Protein AF-A0A6I7LZ70-F1 (afdb_monomer)

Foldseek 3Di:
DDDDDDDDDDDDDDDDDDDDDDDDDDDDDDDDDDDDDDDDDDDDDPPDDLPPPAFPPQWFWAFAPNDIFIKGWAFDPLPDPDDFQWEKEWEFADDDPVPQHDPVVLAPDFESQDQDPPPPPDDGRSSGTHIETAFAQPPPPPHDWFGKYWYWYWAFPDDPDPVQSVVLNVVSRVLPPQRYPVSSVCQCPDDDPRHGRIDTHGPSGITIMHGDDPCVRVD

Radius of gyration: 20.83 Å; Cα contacts (8 Å, |Δi|>4): 358; chains: 1; bounding box: 51×78×44 Å

pLDDT: mean 72.23, std 24.79, range [28.83, 98.38]

Solvent-accessib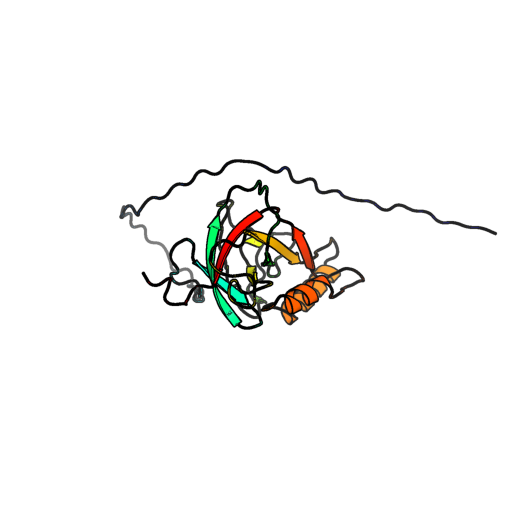le surface area (backbone atoms only — not comparable to full-atom values): 13745 Å² total; per-residue (Å²): 133,90,80,86,81,86,83,84,88,84,82,83,81,84,81,77,85,83,87,86,82,91,77,92,75,91,78,84,89,81,82,87,83,89,80,91,80,91,82,82,87,74,82,76,72,82,78,74,82,64,88,73,77,70,57,50,93,51,44,44,71,30,17,41,80,70,37,83,46,33,32,37,60,41,85,54,75,75,70,70,92,64,81,61,75,44,49,33,35,40,41,35,54,67,50,40,91,86,81,51,46,76,45,68,94,68,52,86,58,84,47,73,29,68,76,47,63,82,82,73,79,59,94,50,54,79,20,30,17,33,41,23,28,66,63,54,54,35,83,99,31,83,53,57,79,68,42,39,30,34,39,28,39,35,36,68,52,70,64,96,44,65,72,54,35,54,51,33,44,57,51,50,56,74,55,52,80,47,33,19,46,71,44,49,53,45,44,48,64,39,65,54,98,87,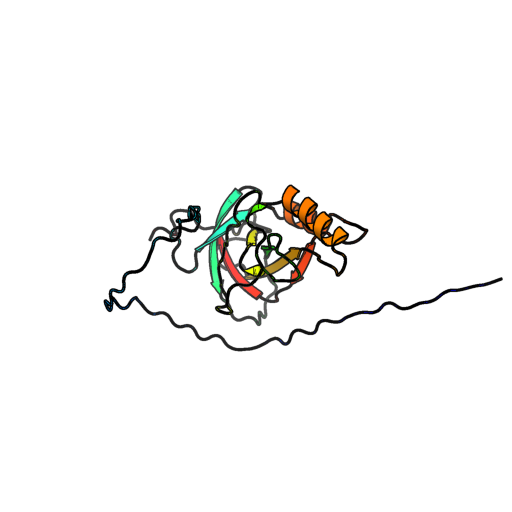39,41,32,24,42,82,40,78,68,73,42,46,31,33,44,31,65,46,62,80,67,68,52,75,115

Structure (mmCIF, N/CA/C/O backbone):
data_AF-A0A6I7LZ70-F1
#
_entry.id   AF-A0A6I7LZ70-F1
#
loop_
_atom_site.group_PDB
_atom_site.id
_atom_site.type_symbol
_atom_site.label_atom_id
_atom_site.label_alt_id
_atom_site.label_comp_id
_atom_site.label_asym_id
_atom_site.label_entity_id
_atom_site.label_seq_id
_atom_site.pdbx_PDB_ins_code
_atom_site.Cartn_x
_atom_site.Cartn_y
_atom_site.Cartn_z
_atom_site.occupancy
_atom_site.B_iso_or_equiv
_atom_site.auth_seq_id
_atom_site.auth_comp_id
_atom_site.auth_asym_id
_atom_site.auth_atom_id
_atom_site.pdbx_PDB_model_num
ATOM 1 N N . MET A 1 1 ? 31.321 -35.844 -18.947 1.00 41.38 1 MET A N 1
ATOM 2 C CA . MET A 1 1 ? 31.795 -34.478 -19.263 1.00 41.38 1 MET A CA 1
ATOM 3 C C . MET A 1 1 ? 30.693 -33.509 -18.833 1.00 41.38 1 MET A C 1
ATOM 5 O O . MET A 1 1 ? 29.762 -33.298 -19.584 1.00 41.38 1 MET A O 1
ATOM 9 N N . ARG A 1 2 ? 30.512 -33.246 -17.530 1.00 41.81 2 ARG A N 1
ATOM 10 C CA . ARG A 1 2 ? 30.987 -32.047 -16.803 1.00 41.81 2 ARG A CA 1
ATOM 11 C C . ARG A 1 2 ? 31.178 -30.827 -17.699 1.00 41.81 2 ARG A C 1
ATOM 13 O O . ARG A 1 2 ? 32.223 -30.770 -18.321 1.00 41.81 2 ARG A O 1
ATOM 20 N N . HIS A 1 3 ? 30.261 -29.861 -17.636 1.00 36.47 3 HIS A N 1
ATOM 21 C CA . HIS A 1 3 ? 30.565 -28.425 -17.641 1.00 36.47 3 HIS A CA 1
ATOM 22 C C . HIS A 1 3 ? 29.517 -27.696 -16.790 1.00 36.47 3 HIS A C 1
ATOM 24 O O . HIS A 1 3 ? 28.402 -27.432 -17.228 1.00 36.47 3 HIS A O 1
ATOM 30 N N . SER A 1 4 ? 29.906 -27.420 -15.544 1.00 40.03 4 SER A N 1
ATOM 31 C CA . SER A 1 4 ? 29.286 -26.425 -14.675 1.00 40.03 4 SER A CA 1
ATOM 32 C C . SER A 1 4 ? 29.508 -25.032 -15.261 1.00 40.03 4 SER A C 1
ATOM 34 O O . SER A 1 4 ? 30.623 -24.716 -15.678 1.00 40.03 4 SER A O 1
ATOM 36 N N . LYS A 1 5 ? 28.483 -24.182 -15.225 1.00 47.53 5 LYS A N 1
ATOM 37 C CA . LYS A 1 5 ? 28.644 -22.728 -15.303 1.00 47.53 5 LYS A CA 1
ATOM 38 C C . LYS A 1 5 ? 27.941 -22.097 -14.109 1.00 47.53 5 LYS A C 1
ATOM 40 O O . LYS A 1 5 ? 26.730 -21.936 -14.086 1.00 47.53 5 LYS A O 1
ATOM 45 N N . THR A 1 6 ? 28.760 -21.812 -13.109 1.00 41.34 6 THR A N 1
ATOM 46 C CA . THR A 1 6 ? 28.536 -20.843 -12.039 1.00 41.34 6 THR A CA 1
ATOM 47 C C . THR A 1 6 ? 28.614 -19.443 -12.640 1.00 41.34 6 THR A C 1
ATOM 49 O O . THR A 1 6 ? 29.583 -19.194 -13.352 1.00 41.34 6 THR A O 1
ATOM 52 N N . LEU A 1 7 ? 27.676 -18.540 -12.332 1.00 36.91 7 LEU A N 1
ATOM 53 C CA . LEU A 1 7 ? 27.954 -17.099 -12.223 1.00 36.91 7 LEU A CA 1
ATOM 54 C C . LEU A 1 7 ? 26.796 -16.363 -11.516 1.00 36.91 7 LEU A C 1
ATOM 56 O O . LEU A 1 7 ? 25.696 -16.277 -12.042 1.00 36.91 7 LEU A O 1
ATOM 60 N N . ILE A 1 8 ? 27.012 -16.070 -10.229 1.00 35.69 8 ILE A N 1
ATOM 61 C CA . ILE A 1 8 ? 27.077 -14.739 -9.585 1.00 35.69 8 ILE A CA 1
ATOM 62 C C . ILE A 1 8 ? 25.712 -14.051 -9.430 1.00 35.69 8 ILE A C 1
ATOM 64 O O . ILE A 1 8 ? 25.240 -13.340 -10.309 1.00 35.69 8 ILE A O 1
ATOM 68 N N . ALA A 1 9 ? 25.135 -14.224 -8.237 1.00 35.16 9 ALA A N 1
ATOM 69 C CA . ALA A 1 9 ? 24.125 -13.332 -7.687 1.00 35.16 9 ALA A CA 1
ATOM 70 C C . ALA A 1 9 ? 24.807 -12.035 -7.225 1.00 35.16 9 ALA A C 1
ATOM 72 O O . ALA A 1 9 ? 25.728 -12.074 -6.407 1.00 35.16 9 ALA A O 1
ATOM 73 N N . VAL A 1 10 ? 24.362 -10.895 -7.750 1.00 34.53 10 VAL A N 1
ATOM 74 C CA . VAL A 1 10 ? 24.704 -9.569 -7.227 1.00 34.53 10 VAL A CA 1
ATOM 75 C C . VAL A 1 10 ? 23.571 -9.167 -6.289 1.00 34.53 10 VAL A C 1
ATOM 77 O O . VAL A 1 10 ? 22.508 -8.750 -6.734 1.00 34.53 10 VAL A O 1
ATOM 80 N N . ALA A 1 11 ? 23.785 -9.352 -4.989 1.00 33.47 11 ALA A N 1
ATOM 81 C CA . ALA A 1 11 ? 22.922 -8.794 -3.958 1.00 33.47 11 ALA A CA 1
ATOM 82 C C . ALA A 1 11 ? 23.295 -7.316 -3.772 1.00 33.47 11 ALA A C 1
ATOM 84 O O . ALA A 1 11 ? 24.349 -7.006 -3.217 1.00 33.47 11 ALA A O 1
ATOM 85 N N . ALA A 1 12 ? 22.455 -6.408 -4.265 1.00 36.19 12 ALA A N 1
ATOM 86 C CA . ALA A 1 12 ? 22.526 -4.996 -3.917 1.00 36.19 12 ALA A CA 1
ATOM 87 C C . ALA A 1 12 ? 21.717 -4.787 -2.630 1.00 36.19 12 ALA A C 1
ATOM 89 O O . ALA A 1 12 ? 20.493 -4.714 -2.655 1.00 36.19 12 ALA A O 1
ATOM 90 N N . ALA A 1 13 ? 22.409 -4.756 -1.493 1.00 33.44 13 ALA A N 1
ATOM 91 C CA . ALA A 1 13 ? 21.830 -4.336 -0.226 1.00 33.44 13 ALA A CA 1
ATOM 92 C C . ALA A 1 13 ? 21.736 -2.803 -0.217 1.00 33.44 13 ALA A C 1
ATOM 94 O O . ALA A 1 13 ? 22.752 -2.119 -0.090 1.00 33.44 13 ALA A O 1
ATOM 95 N N . LEU A 1 14 ? 20.525 -2.267 -0.373 1.00 34.34 14 LEU A N 1
ATOM 96 C CA . LEU A 1 14 ? 20.227 -0.877 -0.040 1.00 34.34 14 LEU A CA 1
ATOM 97 C C . LEU A 1 14 ? 20.094 -0.780 1.481 1.00 34.34 14 LEU A C 1
ATOM 99 O O . LEU A 1 14 ? 19.144 -1.276 2.080 1.00 34.34 14 LEU A O 1
ATOM 103 N N . VAL A 1 15 ? 21.111 -0.190 2.101 1.00 29.86 15 VAL A N 1
ATOM 104 C CA . VAL A 1 15 ? 21.129 0.175 3.517 1.00 29.86 15 VAL A CA 1
ATOM 105 C C . VAL A 1 15 ? 20.547 1.581 3.621 1.00 29.86 15 VAL A C 1
ATOM 107 O O . VAL A 1 15 ? 21.201 2.539 3.213 1.00 29.86 15 VAL A O 1
ATOM 110 N N . PHE A 1 16 ? 19.341 1.713 4.170 1.00 36.16 16 PHE A N 1
ATOM 111 C CA . PHE A 1 16 ? 18.819 3.007 4.609 1.00 36.16 16 PHE A CA 1
ATOM 112 C C . PHE A 1 16 ? 19.202 3.229 6.078 1.00 36.16 16 PHE A C 1
ATOM 114 O O . PHE A 1 16 ? 18.964 2.345 6.906 1.00 36.16 16 PHE A O 1
ATOM 121 N N . PRO A 1 17 ? 19.817 4.368 6.440 1.00 36.75 17 PRO A N 1
ATOM 122 C CA . PRO A 1 17 ? 20.013 4.708 7.836 1.00 36.75 17 PRO A CA 1
ATOM 123 C C . PRO A 1 17 ? 18.689 5.191 8.437 1.00 36.75 17 PRO A C 1
ATOM 125 O O . PRO A 1 17 ? 18.109 6.179 7.995 1.00 36.75 17 PRO A O 1
ATOM 128 N N . ALA A 1 18 ? 18.246 4.491 9.476 1.00 33.84 18 ALA A N 1
ATOM 129 C CA . ALA A 1 18 ? 17.237 4.974 10.401 1.00 33.84 18 ALA A CA 1
ATOM 130 C C . ALA A 1 18 ? 17.785 6.125 11.271 1.00 33.84 18 ALA A C 1
ATOM 132 O O . ALA A 1 18 ? 18.975 6.154 11.594 1.00 33.84 18 ALA A O 1
ATOM 133 N N . ALA A 1 19 ? 16.848 6.966 11.724 1.00 33.47 19 ALA A N 1
ATOM 134 C CA . ALA A 1 19 ? 16.924 8.012 12.753 1.00 33.47 19 ALA A CA 1
ATOM 135 C C . ALA A 1 19 ? 17.159 9.461 12.279 1.00 33.47 19 ALA A C 1
ATOM 137 O O . ALA A 1 19 ? 18.287 9.848 11.991 1.00 33.47 19 ALA A O 1
ATOM 138 N N . ALA A 1 20 ? 16.121 10.305 12.404 1.00 33.56 20 ALA A N 1
ATOM 139 C CA . ALA A 1 20 ? 16.146 11.420 13.363 1.00 33.56 20 ALA A CA 1
ATOM 140 C C . ALA A 1 20 ? 14.786 12.143 13.543 1.00 33.56 20 ALA A C 1
ATOM 142 O O . ALA A 1 20 ? 14.300 12.810 12.645 1.00 33.56 20 ALA A O 1
ATOM 143 N N . ILE A 1 21 ? 14.305 12.093 14.792 1.00 31.81 21 ILE A N 1
ATOM 144 C CA . ILE A 1 21 ? 13.799 13.216 15.612 1.00 31.81 21 ILE A CA 1
ATOM 145 C C . ILE A 1 21 ? 12.458 13.876 15.217 1.00 31.81 21 ILE A C 1
ATOM 147 O O . ILE A 1 21 ? 12.386 14.839 14.462 1.00 31.81 21 ILE A O 1
ATOM 151 N N . LEU A 1 22 ? 11.424 13.435 15.943 1.00 31.36 22 LEU A N 1
ATOM 152 C CA . LEU A 1 22 ? 10.159 14.122 16.217 1.00 31.36 22 LEU A CA 1
ATOM 153 C C . LEU A 1 22 ? 10.377 15.546 16.760 1.00 31.36 22 LEU A C 1
ATOM 155 O O . LEU A 1 22 ? 11.025 15.726 17.793 1.00 31.36 22 LEU A O 1
ATOM 159 N N . THR A 1 23 ? 9.739 16.543 16.144 1.00 29.69 23 THR A N 1
ATOM 160 C CA . THR A 1 23 ? 9.340 17.780 16.833 1.00 29.69 23 THR A CA 1
ATOM 161 C C . THR A 1 23 ? 7.906 18.125 16.441 1.00 29.69 23 THR A C 1
ATOM 163 O O . THR A 1 23 ? 7.644 18.631 15.358 1.00 29.69 23 THR A O 1
ATOM 166 N N . SER A 1 24 ? 6.979 17.841 17.356 1.00 31.89 24 SER A N 1
ATOM 167 C CA . SER A 1 24 ? 5.589 18.292 17.308 1.00 31.89 24 SER A CA 1
ATOM 168 C C . SER A 1 24 ? 5.532 19.820 17.405 1.00 31.89 24 SER A C 1
ATOM 170 O O . SER A 1 24 ? 6.005 20.383 18.396 1.00 31.89 24 SER A O 1
ATOM 172 N N . CYS A 1 25 ? 4.858 20.470 16.457 1.00 30.06 25 CYS A N 1
ATOM 173 C CA . CYS A 1 25 ? 4.416 21.857 16.576 1.00 30.06 25 CYS A CA 1
ATOM 174 C C . CYS A 1 25 ? 2.963 21.993 16.098 1.00 30.06 25 CYS A C 1
ATOM 176 O O . CYS A 1 25 ? 2.699 22.224 14.925 1.00 30.06 25 CYS A O 1
ATOM 178 N N . SER A 1 26 ? 2.019 21.918 17.040 1.00 34.47 26 SER A N 1
ATOM 179 C CA . SER A 1 26 ? 0.734 22.617 16.920 1.00 34.47 26 SER A CA 1
ATOM 180 C C . SER A 1 26 ? 0.967 24.130 16.863 1.00 34.47 26 SER A C 1
ATOM 182 O O . SER A 1 26 ? 1.663 24.652 17.741 1.00 34.47 26 SER A O 1
ATOM 184 N N . LYS A 1 27 ? 0.331 24.838 15.916 1.00 30.34 27 LYS A N 1
ATOM 185 C CA . LYS A 1 27 ? -0.324 26.134 16.187 1.00 30.34 27 LYS A CA 1
ATOM 186 C C . LYS A 1 27 ? -1.163 26.682 15.025 1.00 30.34 27 LYS A C 1
ATOM 188 O O . LYS A 1 27 ? -0.750 26.676 13.873 1.00 30.34 27 LYS A O 1
ATOM 193 N N . ASP A 1 28 ? -2.304 27.209 15.453 1.00 32.62 28 ASP A N 1
ATOM 194 C CA . ASP A 1 28 ? -3.359 28.003 14.815 1.00 32.62 28 ASP A CA 1
ATOM 195 C C . ASP A 1 28 ? -2.943 29.097 13.800 1.00 32.62 28 ASP A C 1
ATOM 197 O O . ASP A 1 28 ? -1.790 29.539 13.779 1.00 32.62 28 ASP A O 1
ATOM 201 N N . PRO A 1 29 ? -3.898 29.599 12.981 1.00 38.75 29 PRO A N 1
ATOM 202 C CA . PRO A 1 29 ? -3.612 30.406 11.800 1.00 38.75 29 PRO A CA 1
ATOM 203 C C . PRO A 1 29 ? -3.373 31.887 12.122 1.00 38.75 29 PRO A C 1
ATOM 205 O O . PRO A 1 29 ? -4.105 32.517 12.887 1.00 38.75 29 PRO A O 1
ATOM 208 N N . VAL A 1 30 ? -2.387 32.485 11.448 1.00 33.19 30 VAL A N 1
ATOM 209 C CA . VAL A 1 30 ? -2.185 33.940 11.404 1.00 33.19 30 VAL A CA 1
ATOM 210 C C . VAL A 1 30 ? -2.807 34.487 10.118 1.00 33.19 30 VAL A C 1
ATOM 212 O O . VAL A 1 30 ? -2.455 34.076 9.014 1.00 33.19 30 VAL A O 1
ATOM 215 N N . GLY A 1 31 ? -3.756 35.411 10.284 1.00 30.56 31 GLY A N 1
ATOM 216 C CA . GLY A 1 31 ? -4.407 36.168 9.214 1.00 30.56 31 GLY A CA 1
ATOM 217 C C . GLY A 1 31 ? -3.487 37.167 8.486 1.00 30.56 31 GLY A C 1
ATOM 218 O O . GLY A 1 31 ? -2.301 37.281 8.789 1.00 30.56 31 GLY A O 1
ATOM 219 N N . PRO A 1 32 ? -4.027 37.892 7.492 1.00 41.22 32 PRO A N 1
ATOM 220 C CA . PRO A 1 32 ? -3.371 38.058 6.201 1.00 41.22 32 PRO A CA 1
ATOM 221 C C . PRO A 1 32 ? -2.544 39.339 6.093 1.00 41.22 32 PRO A C 1
ATOM 223 O O . PRO A 1 32 ? -2.909 40.382 6.635 1.00 41.22 32 PRO A O 1
ATOM 226 N N . SER A 1 33 ? -1.491 39.285 5.276 1.00 31.12 33 SER A N 1
ATOM 227 C CA . SER A 1 33 ? -0.828 40.479 4.755 1.00 31.12 33 SER A CA 1
ATOM 228 C C . SER A 1 33 ? -1.093 40.587 3.257 1.00 31.12 33 SER A C 1
ATOM 230 O O . SER A 1 33 ? -0.756 39.699 2.475 1.00 31.12 33 SER A O 1
ATOM 232 N N . GLN A 1 34 ? -1.773 41.667 2.882 1.00 38.09 34 GLN A N 1
ATOM 233 C CA . GLN A 1 34 ? -2.101 42.026 1.510 1.00 38.09 34 GLN A CA 1
ATOM 234 C C . GLN A 1 34 ? -0.849 42.486 0.770 1.00 38.09 34 GLN A C 1
ATOM 236 O O . GLN A 1 34 ? -0.209 43.425 1.221 1.00 38.09 34 GLN A O 1
ATOM 241 N N . HIS A 1 35 ? -0.586 41.936 -0.414 1.00 32.66 35 HIS A N 1
ATOM 242 C CA . HIS A 1 35 ? 0.056 42.686 -1.492 1.00 32.66 35 HIS A CA 1
ATOM 243 C C . HIS A 1 35 ? -0.475 42.209 -2.844 1.00 32.66 35 HIS A C 1
ATOM 245 O O . HIS A 1 35 ? -0.235 41.089 -3.286 1.00 32.66 35 HIS A O 1
ATOM 251 N N . SER A 1 36 ? -1.221 43.101 -3.490 1.00 34.00 36 SER A N 1
ATOM 252 C CA . SER A 1 36 ? -1.667 42.988 -4.871 1.00 34.00 36 SER A CA 1
ATOM 253 C C . SER A 1 36 ? -0.479 43.075 -5.829 1.00 34.00 36 SER A C 1
ATOM 255 O O . SER A 1 36 ? 0.286 44.037 -5.776 1.00 34.00 36 SER A O 1
ATOM 257 N N . SER A 1 37 ? -0.392 42.144 -6.777 1.00 39.97 37 SER A N 1
ATOM 258 C CA . SER A 1 37 ? 0.228 42.397 -8.078 1.00 39.97 37 SER A CA 1
ATOM 259 C C . SER A 1 37 ? -0.472 41.566 -9.152 1.00 39.97 37 SER A C 1
ATOM 261 O O . SER A 1 37 ? -0.630 40.355 -9.027 1.00 39.97 37 SER A O 1
ATOM 263 N N . LEU A 1 38 ? -0.951 42.266 -10.178 1.00 36.91 38 LEU A N 1
ATOM 264 C CA . LEU A 1 38 ? -1.672 41.762 -11.343 1.00 36.91 38 LEU A CA 1
ATOM 265 C C . LEU A 1 38 ? -0.680 41.270 -12.407 1.00 36.91 38 LEU A C 1
ATOM 267 O O . LEU A 1 38 ? 0.135 42.075 -12.847 1.00 36.91 38 LEU A O 1
ATOM 271 N N . ALA A 1 39 ? -0.821 40.029 -12.899 1.00 33.28 39 ALA A N 1
ATOM 272 C CA . ALA A 1 39 ? -0.555 39.677 -14.305 1.00 33.28 39 ALA A CA 1
ATOM 273 C C . ALA A 1 39 ? -1.038 38.254 -14.692 1.00 33.28 39 ALA A C 1
ATOM 275 O O . ALA A 1 39 ? -0.414 37.260 -14.343 1.00 33.28 39 ALA A O 1
ATOM 276 N N . SER A 1 40 ? -2.086 38.236 -15.527 1.00 36.94 40 SER A N 1
ATOM 277 C CA . SER A 1 40 ? -2.453 37.262 -16.580 1.00 36.94 40 SER A CA 1
ATOM 278 C C . SER A 1 40 ? -2.982 35.849 -16.232 1.00 36.94 40 SER A C 1
ATOM 280 O O . SER A 1 40 ? -2.427 35.154 -15.387 1.00 36.94 40 SER A O 1
ATOM 282 N N . PRO A 1 41 ? -4.050 35.380 -16.926 1.00 34.66 41 PRO A N 1
ATOM 283 C CA . PRO A 1 41 ? -4.777 34.170 -16.561 1.00 34.66 41 PRO A CA 1
ATOM 284 C C . PRO A 1 41 ? -4.128 32.929 -17.183 1.00 34.66 41 PRO A C 1
ATOM 286 O O . PRO A 1 41 ? -4.279 32.658 -18.376 1.00 34.66 41 PRO A O 1
ATOM 289 N N . LEU A 1 42 ? -3.434 32.139 -16.368 1.00 35.41 42 LEU A N 1
ATOM 290 C CA . LEU A 1 42 ? -3.206 30.738 -16.698 1.00 35.41 42 LEU A CA 1
ATOM 291 C C . LEU A 1 42 ? -4.532 29.996 -16.533 1.00 35.41 42 LEU A C 1
ATOM 293 O O . LEU A 1 42 ? -5.205 30.074 -15.508 1.00 35.41 42 LEU A O 1
ATOM 297 N N . LYS A 1 43 ? -4.924 29.348 -17.625 1.00 34.09 43 LYS A N 1
ATOM 298 C CA . LYS A 1 43 ? -6.099 28.499 -17.784 1.00 34.09 43 LYS A CA 1
ATOM 299 C C . LYS A 1 43 ? -6.172 27.536 -16.593 1.00 34.09 43 LYS A C 1
ATOM 301 O O . LYS A 1 43 ? -5.318 26.665 -16.472 1.00 34.09 43 LYS A O 1
ATOM 306 N N . ALA A 1 44 ? -7.157 27.730 -15.718 1.00 34.47 44 ALA A N 1
ATOM 307 C CA . ALA A 1 44 ? -7.389 26.853 -14.581 1.00 34.47 44 ALA A CA 1
ATOM 308 C C . ALA A 1 44 ? -7.632 25.428 -15.095 1.00 34.47 44 ALA A C 1
ATOM 310 O O . ALA A 1 44 ? -8.621 25.166 -15.786 1.00 34.47 44 ALA A O 1
ATOM 311 N N . THR A 1 45 ? -6.709 24.521 -14.796 1.00 33.91 45 THR A N 1
ATOM 312 C CA . THR A 1 45 ? -6.994 23.091 -14.786 1.00 33.91 45 THR A CA 1
ATOM 313 C C . THR A 1 45 ? -8.112 22.851 -13.768 1.00 33.91 45 THR A C 1
ATOM 315 O O . THR A 1 45 ? -8.106 23.477 -12.704 1.00 33.91 45 THR A O 1
ATOM 318 N N . PRO A 1 46 ? -9.111 22.006 -14.074 1.00 32.62 46 PRO A N 1
ATOM 319 C CA . PRO A 1 46 ? -10.110 21.644 -13.086 1.00 32.62 46 PRO A CA 1
ATOM 320 C C . PRO A 1 46 ? -9.391 20.915 -11.950 1.00 32.62 46 PRO A C 1
ATOM 322 O O . PRO A 1 46 ? -8.893 19.809 -12.139 1.00 32.62 46 PRO A O 1
ATOM 325 N N . SER A 1 47 ? -9.309 21.567 -10.791 1.00 32.47 47 SER A N 1
ATOM 326 C CA . SER A 1 47 ? -8.951 20.917 -9.537 1.00 32.47 47 SER A CA 1
ATOM 327 C C . SER A 1 47 ? -10.029 19.870 -9.274 1.00 32.47 47 SER A C 1
ATOM 329 O O . SER A 1 47 ? -11.187 20.217 -9.022 1.00 32.47 47 SER A O 1
ATOM 331 N N . MET A 1 48 ? -9.687 18.597 -9.464 1.00 32.88 48 MET A N 1
ATOM 332 C CA . MET A 1 48 ? -10.569 17.499 -9.091 1.00 32.88 48 MET A CA 1
ATOM 333 C C . MET A 1 48 ? -10.736 17.554 -7.568 1.00 32.88 48 MET A C 1
ATOM 335 O O . MET A 1 48 ? -9.747 17.766 -6.865 1.00 32.88 48 MET A O 1
ATOM 339 N N . PRO A 1 49 ? -11.963 17.425 -7.041 1.00 28.83 49 PRO A N 1
ATOM 340 C CA . PRO A 1 49 ? -12.183 17.460 -5.606 1.00 28.83 49 PRO A CA 1
ATOM 341 C C . PRO A 1 49 ? -11.418 16.301 -4.968 1.00 28.83 49 PRO A C 1
ATOM 343 O O . PRO A 1 49 ? -11.757 15.138 -5.179 1.00 28.83 49 PRO A O 1
ATOM 346 N N . SER A 1 50 ? -10.377 16.632 -4.202 1.00 37.31 50 SER A N 1
ATOM 347 C CA . SER A 1 50 ? -9.822 15.716 -3.215 1.00 37.31 50 SER A CA 1
ATOM 348 C C . SER A 1 50 ? -10.964 15.333 -2.282 1.00 37.31 50 SER A C 1
ATOM 350 O O . SER A 1 50 ? -11.588 16.192 -1.655 1.00 37.31 50 SER A O 1
ATOM 352 N N . THR A 1 51 ? -11.284 14.046 -2.217 1.00 34.09 51 THR A N 1
ATOM 353 C CA . THR A 1 51 ? -12.266 13.520 -1.266 1.00 34.09 51 THR A CA 1
ATOM 354 C C . THR A 1 51 ? -11.763 13.565 0.181 1.00 34.09 51 THR A C 1
ATOM 356 O O . THR A 1 51 ? -12.506 13.179 1.076 1.00 34.09 51 THR A O 1
ATOM 359 N N . ALA A 1 52 ? -10.571 14.112 0.451 1.00 37.81 52 ALA A N 1
ATOM 360 C CA . ALA A 1 52 ? -10.062 14.386 1.796 1.00 37.81 52 ALA A CA 1
ATOM 361 C C . ALA A 1 52 ? -10.540 15.748 2.346 1.00 37.81 52 ALA A C 1
ATOM 363 O O . ALA A 1 52 ? -9.791 16.497 2.976 1.00 37.81 52 ALA A O 1
ATOM 364 N N . GLN A 1 53 ? -11.797 16.118 2.093 1.00 31.45 53 GLN A N 1
ATOM 365 C CA . GLN A 1 53 ? -12.360 17.355 2.624 1.00 31.45 53 GLN A CA 1
ATOM 366 C C . GLN A 1 53 ? -12.761 17.159 4.098 1.00 31.45 53 GLN A C 1
ATOM 368 O O . GLN A 1 53 ? -13.903 16.838 4.403 1.00 31.45 53 GLN A O 1
ATOM 373 N N . GLY A 1 54 ? -11.804 17.394 5.005 1.00 32.28 54 GLY A N 1
ATOM 374 C CA . GLY A 1 54 ? -12.065 17.841 6.379 1.00 32.28 54 GLY A CA 1
ATOM 375 C C . GLY A 1 54 ? -12.272 16.771 7.452 1.00 32.28 54 GLY A C 1
ATOM 376 O O . GLY A 1 54 ? -13.218 16.892 8.225 1.00 32.28 54 GLY A O 1
ATOM 377 N N . MET A 1 55 ? -11.386 15.780 7.556 1.00 40.97 55 MET A N 1
ATOM 378 C CA . MET A 1 55 ? -11.279 15.003 8.798 1.00 40.97 55 MET A CA 1
ATOM 379 C C . MET A 1 55 ? -10.356 15.756 9.782 1.00 40.97 55 MET A C 1
ATOM 381 O O . MET A 1 55 ? -9.354 16.326 9.338 1.00 40.97 55 MET A O 1
ATOM 385 N N . PRO A 1 56 ? -10.670 15.833 11.091 1.00 47.56 56 PRO A N 1
ATOM 386 C 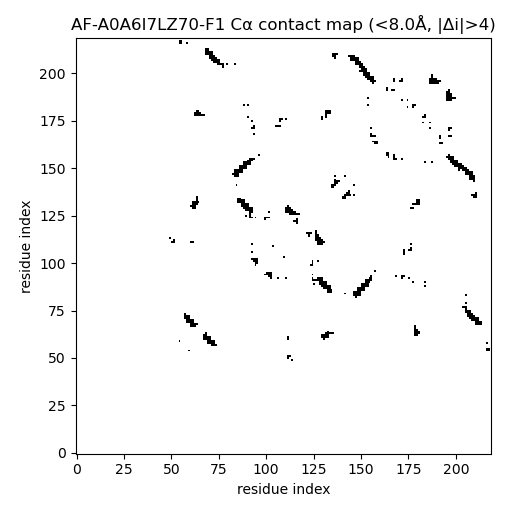CA . PRO A 1 56 ? -9.770 16.398 12.092 1.00 47.56 56 PRO A CA 1
ATOM 387 C C . PRO A 1 56 ? -8.419 15.666 12.070 1.00 47.56 56 PRO A C 1
ATOM 389 O O . PRO A 1 56 ? -8.395 14.482 11.723 1.00 47.56 56 PRO A O 1
ATOM 392 N N . PRO A 1 57 ? -7.305 16.320 12.459 1.00 56.56 57 PRO A N 1
ATOM 393 C CA . PRO A 1 57 ? -6.010 15.656 12.573 1.00 56.56 57 PRO A CA 1
ATOM 394 C C . PRO A 1 57 ? -6.133 14.339 13.344 1.00 56.56 57 PRO A C 1
ATOM 396 O O . PRO A 1 57 ? -6.703 14.314 14.436 1.00 56.56 57 PRO A O 1
ATOM 399 N N . GLY A 1 58 ? -5.611 13.260 12.762 1.00 67.94 58 GLY A N 1
ATOM 400 C CA . GLY A 1 58 ? -5.652 11.930 13.360 1.00 67.94 58 GLY A CA 1
ATOM 401 C C . GLY A 1 58 ? -6.881 11.090 13.015 1.00 67.94 58 GLY A C 1
ATOM 402 O O . GLY A 1 58 ? -7.045 10.061 13.660 1.00 67.94 58 GLY A O 1
ATOM 403 N N . TYR A 1 59 ? -7.717 11.477 12.038 1.00 81.00 59 TYR A N 1
ATOM 404 C CA . TYR A 1 59 ? -8.717 10.587 11.433 1.00 81.00 59 TYR A CA 1
ATOM 405 C C . TYR A 1 59 ? -8.550 10.464 9.922 1.00 81.00 59 TYR A C 1
ATOM 407 O O . TYR A 1 59 ? -8.512 11.466 9.210 1.00 81.00 59 TYR A O 1
ATOM 415 N N . GLU A 1 60 ? -8.544 9.233 9.422 1.00 84.94 60 GLU A N 1
ATOM 416 C CA . GLU A 1 60 ? -8.215 8.927 8.030 1.00 84.94 60 GLU A CA 1
ATOM 417 C C . GLU A 1 60 ? -9.173 7.878 7.451 1.00 84.94 60 GLU A C 1
ATOM 419 O O . GLU A 1 60 ? -9.695 7.030 8.182 1.00 84.94 60 GLU A O 1
ATOM 424 N N . PRO A 1 61 ? -9.472 7.922 6.144 1.00 89.38 61 PRO A N 1
ATOM 425 C CA . PRO A 1 61 ? -10.171 6.830 5.486 1.00 89.38 61 PRO A CA 1
ATOM 426 C C . PRO A 1 61 ? -9.262 5.596 5.386 1.00 89.38 61 PRO A C 1
ATOM 428 O O . PRO A 1 61 ? -8.062 5.721 5.172 1.00 89.38 61 PRO A O 1
ATOM 431 N N . ALA A 1 62 ? -9.848 4.405 5.483 1.00 91.62 62 ALA A N 1
ATOM 432 C CA . ALA A 1 62 ? -9.172 3.145 5.187 1.00 91.62 62 ALA A CA 1
ATOM 433 C C . ALA A 1 62 ? -10.127 2.139 4.549 1.00 91.62 62 ALA A C 1
ATOM 435 O O . ALA A 1 62 ? -11.346 2.328 4.549 1.00 91.62 62 ALA A O 1
ATOM 436 N N . TYR A 1 63 ? -9.588 1.068 3.979 1.00 93.69 63 TYR A N 1
ATOM 437 C CA . TYR A 1 63 ? -10.360 -0.077 3.524 1.00 93.69 63 TYR A CA 1
ATOM 438 C C . TYR A 1 63 ? -10.256 -1.241 4.501 1.00 93.69 63 TYR A C 1
ATOM 440 O O . TYR A 1 63 ? -9.169 -1.642 4.906 1.00 93.69 63 TYR A O 1
ATOM 448 N N . PHE A 1 64 ? -11.400 -1.842 4.807 1.00 90.50 64 PHE A N 1
ATOM 449 C CA . PHE A 1 64 ? -11.478 -3.128 5.481 1.00 90.50 64 PHE A CA 1
ATOM 450 C C . PHE A 1 64 ? -12.500 -4.009 4.768 1.00 90.50 64 PHE A C 1
ATOM 452 O O . PHE A 1 64 ? -13.658 -3.622 4.589 1.00 90.50 64 PHE A O 1
ATOM 459 N N . ASN A 1 65 ? -12.060 -5.194 4.341 1.00 90.44 65 ASN A N 1
ATOM 460 C CA . ASN A 1 65 ? -12.900 -6.214 3.711 1.00 90.44 65 ASN A CA 1
ATOM 461 C C . ASN A 1 65 ? -13.854 -5.663 2.620 1.00 90.44 65 ASN A C 1
ATOM 463 O O . ASN A 1 65 ? -15.063 -5.898 2.627 1.00 90.44 65 ASN A O 1
ATOM 467 N N . GLY A 1 66 ? -13.318 -4.854 1.703 1.00 92.25 66 GLY A N 1
ATOM 468 C CA . GLY A 1 66 ? -14.055 -4.257 0.586 1.00 92.25 66 GLY A CA 1
ATOM 469 C C . GLY A 1 66 ? -14.814 -2.964 0.909 1.00 92.25 66 GLY A C 1
ATOM 470 O O . GLY A 1 66 ? -15.336 -2.327 -0.009 1.00 92.25 66 GLY A O 1
ATOM 471 N N . THR A 1 67 ? -14.863 -2.550 2.176 1.00 90.31 67 THR A N 1
ATOM 472 C CA . THR A 1 67 ? -15.639 -1.396 2.654 1.00 90.31 67 THR A CA 1
ATOM 473 C C . THR A 1 67 ? -14.721 -0.249 3.057 1.00 90.31 67 THR A C 1
ATOM 475 O O . THR A 1 67 ? -13.656 -0.476 3.620 1.00 90.31 67 THR A O 1
ATOM 478 N N . THR A 1 68 ? -15.132 0.992 2.788 1.00 90.31 68 THR A N 1
ATOM 479 C CA . THR A 1 68 ? -14.448 2.177 3.324 1.00 90.31 68 THR A CA 1
ATOM 480 C C . THR A 1 68 ? -14.880 2.419 4.765 1.00 90.31 68 THR A C 1
ATOM 482 O O . THR A 1 68 ? -16.074 2.519 5.049 1.00 90.31 68 THR A O 1
ATOM 485 N N . VAL A 1 69 ? -13.905 2.539 5.655 1.00 86.56 69 VAL A N 1
ATOM 486 C CA . VAL A 1 69 ? -14.059 2.851 7.075 1.00 86.56 69 VAL A CA 1
ATOM 487 C C . VAL A 1 69 ? -13.300 4.133 7.413 1.00 86.56 69 VAL A C 1
ATOM 489 O O . VAL A 1 69 ? -12.508 4.624 6.608 1.00 86.56 69 VAL A O 1
ATOM 492 N N . THR A 1 70 ? -13.547 4.684 8.597 1.00 86.25 70 THR A N 1
ATOM 493 C CA . THR A 1 70 ? -12.733 5.759 9.170 1.00 86.25 70 THR A CA 1
ATOM 494 C C . THR A 1 70 ? -11.908 5.177 10.301 1.00 86.25 70 THR A C 1
ATOM 496 O O . THR A 1 70 ? -12.465 4.502 11.163 1.00 86.25 70 THR A O 1
ATOM 499 N N . ILE A 1 71 ? -10.613 5.461 10.317 1.00 84.69 71 ILE A N 1
ATOM 500 C CA . ILE A 1 71 ? -9.714 5.111 11.413 1.00 84.69 71 ILE A CA 1
ATOM 501 C C . ILE A 1 71 ? -9.276 6.353 12.174 1.00 84.69 71 ILE A C 1
ATOM 503 O O . ILE A 1 71 ? -9.276 7.446 11.609 1.00 84.69 71 ILE A O 1
ATOM 507 N N . ASN A 1 72 ? -8.887 6.191 13.437 1.00 82.69 72 ASN A N 1
ATOM 508 C CA . ASN A 1 72 ? -8.000 7.141 14.100 1.00 82.69 72 ASN A CA 1
ATOM 509 C C . ASN A 1 72 ? -6.550 6.639 14.057 1.00 82.69 72 ASN A C 1
ATOM 511 O O . ASN A 1 72 ? -6.318 5.460 14.297 1.00 82.69 72 ASN A O 1
ATOM 515 N N . ALA A 1 73 ? -5.581 7.518 13.811 1.00 80.62 73 ALA A N 1
ATOM 516 C CA . ALA A 1 73 ? -4.159 7.173 13.809 1.00 80.62 73 ALA A CA 1
ATOM 517 C C . ALA A 1 73 ? -3.440 7.896 14.956 1.00 80.62 73 ALA A C 1
ATOM 519 O O . ALA A 1 73 ? -3.318 9.122 14.962 1.00 80.62 73 ALA A O 1
ATOM 520 N N . ILE A 1 74 ? -3.011 7.142 15.973 1.00 80.94 74 ILE A N 1
ATOM 521 C CA . ILE A 1 74 ? -2.284 7.670 17.132 1.00 80.94 74 ILE A CA 1
ATOM 522 C C . ILE A 1 74 ? -0.840 7.183 17.080 1.00 80.94 74 ILE A C 1
ATOM 524 O O . ILE A 1 74 ? -0.557 6.014 17.358 1.00 80.94 74 ILE A O 1
ATOM 528 N N . ASP A 1 75 ? 0.075 8.106 16.797 1.00 77.94 75 ASP A N 1
ATOM 529 C CA . ASP A 1 75 ? 1.508 7.834 16.807 1.00 77.94 75 ASP A CA 1
ATOM 530 C C . ASP A 1 75 ? 1.977 7.321 18.168 1.00 77.94 75 ASP A C 1
ATOM 532 O O . ASP A 1 75 ? 1.700 7.900 19.225 1.00 77.94 75 ASP A O 1
ATOM 536 N N . VAL A 1 76 ? 2.775 6.257 18.135 1.00 77.62 76 VAL A N 1
ATOM 537 C CA . VAL A 1 76 ? 3.467 5.745 19.317 1.00 77.62 76 VAL A CA 1
ATOM 538 C C . VAL A 1 76 ? 4.977 5.910 19.184 1.00 77.62 76 VAL A C 1
ATOM 540 O O . VAL A 1 76 ? 5.525 6.336 18.166 1.00 77.62 76 VAL A O 1
ATOM 543 N N . LYS A 1 77 ? 5.700 5.572 20.252 1.00 77.00 77 LYS A N 1
ATOM 544 C CA . LYS A 1 77 ? 7.157 5.495 20.193 1.00 77.00 77 LYS A CA 1
ATOM 545 C C . LYS A 1 77 ? 7.568 4.320 19.298 1.00 77.00 77 LYS A C 1
ATOM 547 O O . LYS A 1 77 ? 7.255 3.177 19.612 1.00 77.00 77 LYS A O 1
ATOM 552 N N . GLN A 1 78 ? 8.371 4.604 18.275 1.00 80.44 78 GLN A N 1
ATOM 553 C CA . GLN A 1 78 ? 8.839 3.659 17.245 1.00 80.44 78 GLN A CA 1
ATOM 554 C C . GLN A 1 78 ? 9.935 2.684 17.727 1.00 80.44 78 GLN A C 1
ATOM 556 O O . GLN A 1 78 ? 10.930 2.450 17.057 1.00 80.44 78 GLN A O 1
ATOM 561 N N . ASN A 1 79 ? 9.786 2.162 18.944 1.00 69.94 79 ASN A N 1
ATOM 562 C CA . ASN A 1 79 ? 10.598 1.091 19.525 1.00 69.94 79 ASN A CA 1
ATOM 563 C C . ASN A 1 79 ? 9.665 0.182 20.342 1.00 69.94 79 ASN A C 1
ATOM 565 O O . ASN A 1 79 ? 9.808 0.129 21.571 1.00 69.94 79 ASN A O 1
ATOM 569 N N . PRO A 1 80 ? 8.643 -0.433 19.722 1.00 62.88 80 PRO A N 1
ATOM 570 C CA . PRO A 1 80 ? 7.663 -1.188 20.482 1.00 62.88 80 PRO A CA 1
ATOM 571 C C . PRO A 1 80 ? 8.334 -2.386 21.155 1.00 62.88 80 PRO A C 1
ATOM 573 O O . PRO A 1 80 ? 9.097 -3.134 20.546 1.00 62.88 80 PRO A O 1
ATOM 576 N N . THR A 1 81 ? 8.077 -2.536 22.451 1.00 62.47 81 THR A N 1
ATOM 577 C CA . THR A 1 81 ? 8.489 -3.706 23.238 1.00 62.47 81 THR A CA 1
ATOM 578 C C . THR A 1 81 ? 7.525 -4.878 23.073 1.00 62.47 81 THR A C 1
ATOM 580 O O . THR A 1 81 ? 7.860 -5.996 23.461 1.00 62.47 81 THR A O 1
ATOM 583 N N . ASP A 1 82 ? 6.358 -4.611 22.486 1.00 63.12 82 ASP A N 1
ATOM 584 C CA . ASP A 1 82 ? 5.262 -5.550 22.297 1.00 63.12 82 ASP A CA 1
ATOM 585 C C . ASP A 1 82 ? 5.178 -5.977 20.826 1.00 63.12 82 ASP A C 1
ATOM 587 O O . ASP A 1 82 ? 5.585 -5.245 19.921 1.00 63.12 82 ASP A O 1
ATOM 591 N N . GLN A 1 83 ? 4.667 -7.185 20.580 1.00 70.44 83 GLN A N 1
ATOM 592 C CA . GLN A 1 83 ? 4.372 -7.637 19.221 1.00 70.44 83 GLN A CA 1
ATOM 593 C C . GLN A 1 83 ? 3.146 -6.887 18.700 1.00 70.44 83 GLN A C 1
ATOM 595 O O . GLN A 1 83 ? 2.156 -6.763 19.422 1.00 70.44 83 GLN A O 1
ATOM 600 N N . ALA A 1 84 ? 3.213 -6.414 17.453 1.00 73.81 84 ALA A N 1
ATOM 601 C CA . ALA A 1 84 ? 2.042 -5.880 16.774 1.00 73.81 84 ALA A CA 1
ATOM 602 C C . ALA A 1 84 ? 0.919 -6.922 16.757 1.00 73.81 84 ALA A C 1
ATOM 604 O O . ALA A 1 84 ? 1.166 -8.127 16.653 1.00 73.81 84 ALA A O 1
ATOM 605 N N . GLN A 1 85 ? -0.304 -6.435 16.902 1.00 80.00 85 GLN A N 1
ATOM 606 C CA . GLN A 1 85 ? -1.505 -7.260 16.981 1.00 80.00 85 GLN A CA 1
ATOM 607 C C . GLN A 1 85 ? -2.252 -7.310 15.647 1.00 80.00 85 GLN A C 1
ATOM 609 O O . GLN A 1 85 ? -3.105 -8.179 15.489 1.00 80.00 85 GLN A O 1
ATOM 614 N N . ALA A 1 86 ? -1.924 -6.401 14.726 1.00 86.81 86 ALA A N 1
ATOM 615 C CA . ALA A 1 86 ? -2.541 -6.258 13.416 1.00 86.81 86 ALA A CA 1
ATOM 616 C C . ALA A 1 86 ? -1.567 -5.606 12.413 1.00 86.81 86 ALA A C 1
ATOM 618 O O . ALA A 1 86 ? -0.667 -4.848 12.803 1.00 86.81 86 ALA A O 1
ATOM 619 N N . ASP A 1 87 ? -1.768 -5.890 11.131 1.00 90.81 87 ASP A N 1
ATOM 620 C CA . ASP A 1 87 ? -1.045 -5.320 9.996 1.00 90.81 87 ASP A CA 1
ATOM 621 C C . ASP A 1 87 ? -1.873 -4.212 9.323 1.00 90.81 87 ASP A C 1
ATOM 623 O O . ASP A 1 87 ? -3.042 -4.373 8.965 1.00 90.81 87 ASP A O 1
ATOM 627 N N . PHE A 1 88 ? -1.222 -3.077 9.095 1.00 92.88 88 PHE A N 1
ATOM 628 C CA . PHE A 1 88 ? -1.723 -1.970 8.295 1.00 92.88 88 PHE A CA 1
ATOM 629 C C . PHE A 1 88 ? -0.935 -1.898 6.994 1.00 92.88 88 PHE A C 1
ATOM 631 O O . PHE A 1 88 ? 0.293 -1.982 7.009 1.00 92.88 88 PHE A O 1
ATOM 638 N N . TYR A 1 89 ? -1.620 -1.711 5.875 1.00 96.81 89 TYR A N 1
ATOM 639 C CA . TYR A 1 89 ? -0.994 -1.641 4.565 1.00 96.81 89 TYR A CA 1
ATOM 640 C C . TYR A 1 89 ? -1.196 -0.267 3.932 1.00 96.81 89 TYR A C 1
ATOM 642 O O . TYR A 1 89 ? -2.330 0.162 3.731 1.00 96.81 89 TYR A O 1
ATOM 650 N N . GLU A 1 90 ? -0.096 0.369 3.545 1.00 96.19 90 GLU A N 1
ATOM 651 C CA . GLU A 1 90 ? -0.075 1.553 2.685 1.00 96.19 90 GLU A CA 1
ATOM 652 C C . GLU A 1 90 ? 0.148 1.088 1.244 1.00 96.19 90 GLU A C 1
ATOM 654 O O . GLU A 1 90 ? 1.236 0.640 0.876 1.00 96.19 90 GLU A O 1
ATOM 659 N N . VAL A 1 91 ? -0.897 1.117 0.421 1.00 97.69 91 VAL A N 1
ATOM 660 C CA . VAL A 1 91 ? -0.852 0.630 -0.962 1.00 97.69 91 VAL A CA 1
ATOM 661 C C . VAL A 1 91 ? -0.555 1.773 -1.915 1.00 97.69 91 VAL A C 1
ATOM 663 O O . VAL A 1 91 ? -1.452 2.533 -2.277 1.00 97.69 91 VAL A O 1
ATOM 666 N N . VAL A 1 92 ? 0.705 1.868 -2.333 1.00 95.69 92 VAL A N 1
ATOM 667 C CA . VAL A 1 92 ? 1.222 2.949 -3.178 1.00 95.69 92 VAL A CA 1
ATOM 668 C C . VAL A 1 92 ? 0.743 2.787 -4.615 1.00 95.69 92 VAL A C 1
ATOM 670 O O . VAL A 1 92 ? 0.850 1.712 -5.216 1.00 95.69 92 VAL A O 1
ATOM 673 N N . TYR A 1 93 ? 0.234 3.875 -5.183 1.00 94.62 93 TYR A N 1
ATOM 674 C CA . TYR A 1 93 ? -0.180 3.911 -6.579 1.00 94.62 93 TYR A CA 1
ATOM 675 C C . TYR A 1 93 ? 1.040 4.023 -7.505 1.00 94.62 93 TYR A C 1
ATOM 677 O O . TYR A 1 93 ? 2.079 4.550 -7.109 1.00 94.62 93 TYR A O 1
ATOM 685 N N . PRO A 1 94 ? 0.944 3.554 -8.761 1.00 94.00 94 PRO A N 1
ATOM 686 C CA . PRO A 1 94 ? 2.038 3.687 -9.714 1.00 94.00 94 PRO A CA 1
ATOM 687 C C . PRO A 1 94 ? 2.514 5.134 -9.892 1.00 94.00 94 PRO A C 1
ATOM 689 O O . PRO A 1 94 ? 1.712 6.063 -10.047 1.00 94.00 94 PRO A O 1
ATOM 692 N N . PHE A 1 95 ? 3.836 5.278 -9.914 1.00 92.88 95 PHE A N 1
ATOM 693 C CA . PHE A 1 95 ? 4.594 6.514 -10.111 1.00 92.88 95 PHE A CA 1
ATOM 694 C C . PHE A 1 95 ? 5.690 6.297 -11.167 1.00 92.88 95 PHE A C 1
ATOM 696 O O . PHE A 1 95 ? 6.024 5.152 -11.484 1.00 92.88 95 PHE A O 1
ATOM 703 N N . ASP A 1 96 ? 6.258 7.370 -11.714 1.00 90.94 96 ASP A N 1
ATOM 704 C CA . ASP A 1 96 ? 7.406 7.297 -12.617 1.00 90.94 96 ASP A CA 1
ATOM 705 C C . ASP A 1 96 ? 8.672 6.923 -11.814 1.00 90.94 96 ASP A C 1
ATOM 707 O O . ASP A 1 96 ? 9.130 7.711 -10.985 1.00 90.94 96 ASP A O 1
ATOM 711 N N . PRO A 1 97 ? 9.294 5.749 -12.043 1.00 89.25 97 PRO A N 1
ATOM 712 C CA . PRO A 1 97 ? 10.462 5.312 -11.274 1.00 89.25 97 PRO A CA 1
ATOM 713 C C . PRO A 1 97 ? 11.728 6.151 -11.500 1.00 89.25 97 PRO A C 1
ATOM 715 O O . PRO A 1 97 ? 12.715 5.964 -10.78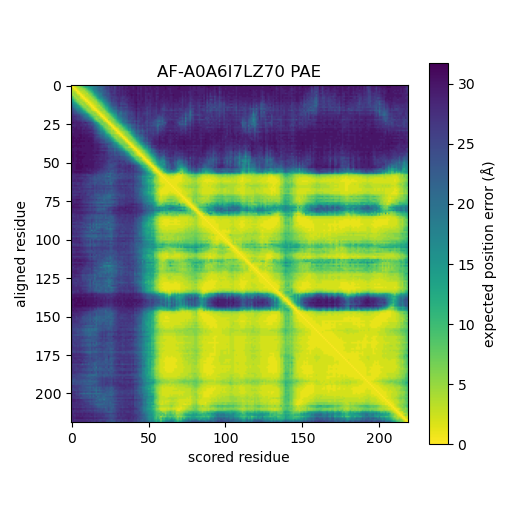8 1.00 89.25 97 PRO A O 1
ATOM 718 N N . VAL A 1 98 ? 11.751 7.013 -12.519 1.00 88.38 98 VAL A N 1
ATOM 719 C CA . VAL A 1 98 ? 12.886 7.877 -12.858 1.00 88.38 98 VAL A CA 1
ATOM 720 C C . VAL A 1 98 ? 12.750 9.236 -12.187 1.00 88.38 98 VAL A C 1
ATOM 722 O O . VAL A 1 98 ? 13.739 9.740 -11.654 1.00 88.38 98 VAL A O 1
ATOM 725 N N . THR A 1 99 ? 11.564 9.842 -12.237 1.00 89.69 99 THR A N 1
ATOM 726 C CA . THR A 1 99 ? 11.344 11.191 -11.692 1.00 89.69 99 THR A CA 1
ATOM 727 C C . THR A 1 99 ? 10.744 11.186 -10.291 1.00 89.69 99 THR A C 1
ATOM 729 O O . THR A 1 99 ? 10.959 12.140 -9.550 1.00 89.69 99 THR A O 1
ATOM 732 N N . GLY A 1 100 ? 10.060 10.108 -9.905 1.00 86.44 100 GLY A N 1
ATOM 733 C CA . GLY A 1 100 ? 9.247 10.040 -8.692 1.00 86.44 100 GLY A CA 1
ATOM 734 C C . GLY A 1 100 ? 7.865 10.677 -8.852 1.00 86.44 100 GLY A C 1
ATOM 735 O O . GLY A 1 100 ? 7.113 10.702 -7.885 1.00 86.44 100 GLY A O 1
ATOM 736 N N . ASP A 1 101 ? 7.530 11.178 -10.045 1.00 87.81 101 ASP A N 1
ATOM 737 C CA . ASP A 1 101 ? 6.271 11.885 -10.281 1.00 87.81 101 ASP A CA 1
ATOM 738 C C . ASP A 1 101 ? 5.085 10.915 -10.332 1.00 87.81 101 ASP A C 1
ATOM 740 O O . ASP A 1 101 ? 5.178 9.782 -10.815 1.00 87.81 101 ASP A O 1
ATOM 744 N N . GLU A 1 102 ? 3.926 11.379 -9.890 1.00 83.56 102 GLU A N 1
ATOM 745 C CA . GLU A 1 102 ? 2.698 10.606 -9.902 1.00 83.56 102 GLU A CA 1
ATOM 746 C C . GLU A 1 102 ? 2.158 10.339 -11.322 1.00 83.56 102 GLU A C 1
ATOM 748 O O . GLU A 1 102 ? 2.150 11.202 -12.203 1.00 83.56 102 GLU A O 1
ATOM 753 N N . LEU A 1 103 ? 1.600 9.143 -11.550 1.00 84.38 103 LEU A N 1
ATOM 754 C CA . LEU A 1 103 ? 0.973 8.768 -12.827 1.00 84.38 103 LEU A CA 1
ATOM 755 C C . LEU A 1 103 ? -0.549 9.021 -12.829 1.00 84.38 103 LEU A C 1
ATOM 757 O O . LEU A 1 103 ? -1.333 8.205 -13.319 1.00 84.38 103 LEU A O 1
ATOM 761 N N . THR A 1 104 ? -0.976 10.181 -12.318 1.00 77.12 104 THR A N 1
ATOM 762 C CA . THR A 1 104 ? -2.391 10.545 -12.059 1.00 77.12 104 THR A CA 1
ATOM 763 C C . THR A 1 104 ? -3.352 10.341 -13.226 1.00 77.12 104 THR A C 1
ATOM 765 O O . THR A 1 104 ? -4.500 9.957 -13.015 1.00 77.12 104 THR A O 1
ATOM 768 N N . ASN A 1 105 ? -2.908 10.563 -14.467 1.00 78.06 105 ASN A N 1
ATOM 769 C CA . ASN A 1 105 ? -3.749 10.402 -15.662 1.00 78.06 105 ASN A CA 1
ATOM 770 C C . ASN A 1 105 ? -4.195 8.960 -15.918 1.00 78.06 105 ASN A C 1
ATOM 772 O O . ASN A 1 105 ? -5.082 8.731 -16.742 1.00 78.06 105 ASN A O 1
ATOM 776 N N . TYR A 1 106 ? -3.563 7.996 -15.258 1.00 73.06 106 TYR A N 1
ATOM 777 C CA . TYR A 1 106 ? -3.856 6.591 -15.451 1.00 73.06 106 TYR A CA 1
ATOM 778 C C . TYR A 1 106 ? -4.719 6.030 -14.328 1.00 73.06 106 TYR A C 1
ATOM 780 O O . TYR A 1 106 ? -5.387 5.026 -14.564 1.00 73.06 106 TYR A O 1
ATOM 788 N N . TRP A 1 107 ? -4.711 6.634 -13.131 1.00 83.25 107 TRP A N 1
ATOM 789 C CA . TRP A 1 107 ? -5.315 6.048 -11.930 1.00 83.25 107 TRP A CA 1
ATOM 790 C C . TRP A 1 107 ? -6.809 5.748 -12.128 1.00 83.25 107 TRP A C 1
ATOM 792 O O . TRP A 1 107 ? -7.553 6.630 -12.567 1.00 83.25 107 TRP A O 1
ATOM 802 N N . PRO A 1 108 ? -7.284 4.528 -11.792 1.00 81.44 108 PRO A N 1
ATOM 803 C CA . PRO A 1 108 ? -8.702 4.184 -11.935 1.00 81.44 108 PRO A CA 1
ATOM 804 C C . PRO A 1 108 ? -9.583 5.053 -11.024 1.00 81.44 108 PRO A C 1
ATOM 806 O O . PRO A 1 108 ? -10.729 5.360 -11.355 1.00 81.44 108 PRO A O 1
ATOM 809 N N . SER A 1 109 ? -9.019 5.472 -9.892 1.00 84.50 109 SER A N 1
ATOM 810 C CA . SER A 1 109 ? -9.533 6.465 -8.958 1.00 84.50 109 SER A CA 1
ATOM 811 C C . SER A 1 109 ? -8.358 7.120 -8.228 1.00 84.50 109 SER A C 1
ATOM 813 O O . SER A 1 109 ? -7.330 6.467 -8.072 1.00 84.50 109 SER A O 1
ATOM 815 N N . PRO A 1 110 ? -8.488 8.367 -7.748 1.00 86.44 110 PRO A N 1
ATOM 816 C CA . PRO A 1 110 ? -7.502 8.946 -6.839 1.00 86.44 110 PRO A CA 1
ATOM 817 C C . PRO A 1 110 ? -7.325 8.088 -5.568 1.00 86.44 110 PRO A C 1
ATOM 819 O O . PRO A 1 110 ? -8.342 7.582 -5.076 1.00 86.44 110 PRO A O 1
ATOM 822 N N . PRO A 1 111 ? -6.097 7.947 -5.030 1.00 91.06 111 PRO A N 1
ATOM 823 C CA . PRO A 1 111 ? -5.878 7.310 -3.736 1.00 91.06 111 PRO A CA 1
ATOM 824 C C . PRO A 1 111 ? -6.536 8.098 -2.597 1.00 91.06 111 PRO A C 1
ATOM 826 O O . PRO A 1 111 ? -6.816 9.296 -2.725 1.00 91.06 111 PRO A O 1
ATOM 829 N N . GLN A 1 112 ? -6.782 7.411 -1.481 1.00 91.00 112 GLN A N 1
ATOM 830 C CA . GLN A 1 112 ? -7.273 7.988 -0.228 1.00 91.00 112 GLN A CA 1
ATOM 831 C C . GLN A 1 112 ? -6.359 9.106 0.287 1.00 91.00 112 GLN A C 1
ATOM 833 O O . GLN A 1 112 ? -6.861 10.172 0.653 1.00 91.00 112 GLN A O 1
ATOM 838 N N . CYS A 1 113 ? -5.046 8.879 0.244 1.00 86.81 113 CYS A N 1
ATOM 839 C CA . CYS A 1 113 ? -4.005 9.866 0.508 1.00 86.81 113 CYS A CA 1
ATOM 840 C C . CYS A 1 113 ? -3.475 10.395 -0.832 1.00 86.81 113 CYS A C 1
ATOM 842 O O . CYS A 1 113 ? -2.956 9.622 -1.634 1.00 86.81 113 CYS A O 1
ATOM 844 N N . ASN A 1 114 ? -3.689 11.684 -1.137 1.00 83.50 114 ASN A N 1
ATOM 845 C CA . ASN A 1 114 ? -3.357 12.252 -2.453 1.00 83.50 114 ASN A CA 1
ATOM 846 C C . ASN A 1 114 ? -3.212 13.793 -2.481 1.00 83.50 114 ASN A C 1
ATOM 848 O O . ASN A 1 114 ? -4.191 14.505 -2.751 1.00 83.50 114 ASN A O 1
ATOM 852 N N . PRO A 1 115 ? -1.991 14.322 -2.320 1.00 78.69 115 PRO A N 1
ATOM 853 C CA . PRO A 1 115 ? -0.918 13.762 -1.503 1.00 78.69 115 PRO A CA 1
ATOM 854 C C . PRO A 1 115 ? -1.188 13.998 -0.009 1.00 78.69 115 PRO A C 1
ATOM 856 O O . PRO A 1 115 ? -1.816 14.998 0.360 1.00 78.69 115 PRO A O 1
ATOM 859 N N . CYS A 1 116 ? -0.671 13.126 0.853 1.00 80.19 116 CYS A N 1
ATOM 860 C CA . CYS A 1 116 ? -0.639 13.346 2.300 1.00 80.19 116 CYS A CA 1
ATOM 861 C C . CYS A 1 116 ? 0.792 13.182 2.828 1.00 80.19 116 CYS A C 1
ATOM 863 O O . CYS A 1 116 ? 1.181 12.083 3.188 1.00 80.19 116 CYS A O 1
ATOM 865 N N . ASP A 1 117 ? 1.546 14.287 2.887 1.00 81.69 117 ASP A N 1
ATOM 866 C CA . ASP A 1 117 ? 2.912 14.334 3.442 1.00 81.69 117 ASP A CA 1
ATOM 867 C C . ASP A 1 117 ? 2.869 14.209 4.975 1.00 81.69 117 ASP A C 1
ATOM 869 O O . ASP A 1 117 ? 2.826 15.207 5.707 1.00 81.69 117 ASP A O 1
ATOM 873 N N . HIS A 1 118 ? 2.802 12.968 5.466 1.00 74.25 118 HIS A N 1
ATOM 874 C CA . HIS A 1 118 ? 2.734 12.667 6.898 1.00 74.25 118 HIS A CA 1
ATOM 875 C C . HIS A 1 118 ? 4.062 12.953 7.610 1.00 74.25 118 HIS A C 1
ATOM 877 O O . HIS A 1 118 ? 4.058 13.333 8.786 1.00 74.25 118 HIS A O 1
ATOM 883 N N . GLN A 1 119 ? 5.203 12.794 6.932 1.00 72.81 119 GLN A N 1
ATOM 884 C CA . GLN A 1 119 ? 6.525 12.957 7.546 1.00 72.81 119 GLN A CA 1
ATOM 885 C C . GLN A 1 119 ? 7.095 14.383 7.431 1.00 72.81 119 GLN A C 1
ATOM 887 O O . GLN A 1 119 ? 8.125 14.680 8.046 1.00 72.81 119 GLN A O 1
ATOM 892 N N . GLY A 1 120 ? 6.442 15.285 6.698 1.00 79.12 120 GLY A N 1
ATOM 893 C CA . GLY A 1 120 ? 6.907 16.652 6.450 1.00 79.12 120 GLY A CA 1
ATOM 894 C C . GLY A 1 120 ? 8.204 16.708 5.640 1.00 79.12 120 GLY A C 1
ATOM 895 O O . GLY A 1 120 ? 8.994 17.646 5.796 1.00 79.12 120 GLY A O 1
ATOM 896 N N . ASN A 1 121 ? 8.478 15.681 4.839 1.00 82.25 121 ASN A N 1
ATOM 897 C CA . ASN A 1 121 ? 9.693 15.516 4.040 1.00 82.25 121 ASN A CA 1
ATOM 898 C C . ASN A 1 121 ? 9.509 15.975 2.583 1.00 82.25 121 ASN A C 1
ATOM 900 O O . ASN A 1 121 ? 10.458 15.881 1.798 1.00 82.25 121 ASN A O 1
ATOM 904 N N . GLY A 1 122 ? 8.357 16.571 2.261 1.00 86.88 122 GLY A N 1
ATOM 905 C CA . GLY A 1 122 ? 7.972 16.960 0.910 1.00 86.88 122 GLY A CA 1
ATOM 906 C C 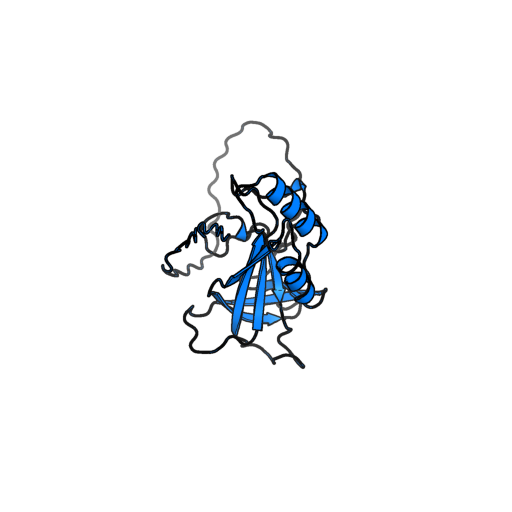. GLY A 1 122 ? 7.328 15.802 0.157 1.00 86.88 122 GLY A C 1
ATOM 907 O O . GLY A 1 122 ? 7.393 14.668 0.599 1.00 86.88 122 GLY A O 1
ATOM 908 N N . ILE A 1 123 ? 6.737 16.106 -1.004 1.00 86.06 123 ILE A N 1
ATOM 909 C CA . ILE A 1 123 ? 5.948 15.116 -1.743 1.00 86.06 123 ILE A CA 1
ATOM 910 C C . ILE A 1 123 ? 6.832 13.995 -2.305 1.00 86.06 123 ILE A C 1
ATOM 912 O O . ILE A 1 123 ? 7.692 14.254 -3.155 1.00 86.06 123 ILE A O 1
ATOM 916 N N . THR A 1 124 ? 6.595 12.763 -1.869 1.00 88.81 124 THR A N 1
ATOM 917 C CA . THR A 1 124 ? 7.246 11.536 -2.339 1.00 88.81 124 THR A CA 1
ATOM 918 C C . THR A 1 124 ? 6.216 10.510 -2.832 1.00 88.81 124 THR A C 1
ATOM 920 O O . THR A 1 124 ? 5.018 10.663 -2.592 1.00 88.81 124 THR A O 1
ATOM 923 N N . PRO A 1 125 ? 6.628 9.464 -3.581 1.00 89.94 125 PRO A N 1
ATOM 924 C CA . PRO A 1 125 ? 5.682 8.489 -4.130 1.00 89.94 125 PRO A CA 1
ATOM 925 C C . PRO A 1 125 ? 4.792 7.809 -3.087 1.00 89.94 125 PRO A C 1
ATOM 927 O O . PRO A 1 125 ? 3.643 7.480 -3.372 1.00 89.94 125 PRO A O 1
ATOM 930 N N . ASP A 1 126 ? 5.314 7.601 -1.882 1.00 89.62 126 ASP A N 1
ATOM 931 C CA . ASP A 1 126 ? 4.579 7.047 -0.755 1.00 89.62 126 ASP A CA 1
ATOM 932 C C . ASP A 1 126 ? 3.514 7.989 -0.191 1.00 89.62 126 ASP A C 1
ATOM 934 O O . ASP A 1 126 ? 2.675 7.498 0.538 1.00 89.62 126 ASP A O 1
ATOM 938 N N . ASP A 1 127 ? 3.411 9.259 -0.594 1.00 90.00 127 ASP A N 1
ATOM 939 C CA . ASP A 1 127 ? 2.288 10.136 -0.206 1.00 90.00 127 ASP A CA 1
ATOM 940 C C . ASP A 1 127 ? 0.997 9.868 -0.995 1.00 90.00 127 ASP A C 1
ATOM 942 O O . ASP A 1 127 ? -0.040 10.493 -0.741 1.00 90.00 127 ASP A O 1
ATOM 946 N N . PHE A 1 128 ? 1.063 8.958 -1.974 1.00 92.94 128 PHE A N 1
ATOM 947 C CA . PHE A 1 128 ? -0.026 8.589 -2.874 1.00 92.94 128 PHE A CA 1
ATOM 948 C C . PHE A 1 128 ? -0.423 7.126 -2.678 1.00 92.94 128 PHE A C 1
ATOM 950 O O . PHE A 1 128 ? -0.027 6.240 -3.445 1.00 92.94 128 PHE A O 1
ATOM 957 N N . HIS A 1 129 ? -1.216 6.858 -1.646 1.00 94.69 129 HIS A N 1
ATOM 958 C CA . HIS A 1 129 ? -1.569 5.494 -1.272 1.00 94.69 129 HIS A CA 1
ATOM 959 C C . HIS A 1 129 ? -2.987 5.354 -0.714 1.00 94.69 129 HIS A C 1
ATOM 961 O O . HIS A 1 129 ? -3.634 6.316 -0.298 1.00 94.69 129 HIS A O 1
ATOM 967 N N . ASP A 1 130 ? -3.473 4.116 -0.723 1.00 96.25 130 ASP A N 1
ATOM 968 C CA . ASP A 1 130 ? -4.649 3.709 0.039 1.00 96.25 130 ASP A CA 1
ATOM 969 C C . ASP A 1 130 ? -4.226 3.043 1.353 1.00 96.25 130 ASP A C 1
ATOM 971 O O . ASP A 1 130 ? -3.215 2.345 1.406 1.00 96.25 130 ASP A O 1
ATOM 975 N N . HIS A 1 131 ? -5.036 3.197 2.394 1.00 94.62 131 HIS A N 1
ATOM 976 C CA . HIS A 1 131 ? -4.893 2.470 3.649 1.00 94.62 131 HIS A CA 1
ATOM 977 C C . HIS A 1 131 ? -5.726 1.189 3.606 1.00 94.62 131 HIS A C 1
ATOM 979 O O . HIS A 1 131 ? -6.911 1.221 3.257 1.00 94.62 131 HIS A O 1
ATOM 985 N N . VAL A 1 132 ? -5.157 0.054 4.006 1.00 95.50 132 VAL A N 1
ATOM 986 C CA . VAL A 1 132 ? -5.871 -1.230 4.066 1.00 95.50 132 VAL A CA 1
ATOM 987 C C . VAL A 1 132 ? -5.574 -1.925 5.386 1.00 95.50 132 VAL A C 1
ATOM 989 O O . VAL A 1 132 ? -4.420 -2.062 5.778 1.00 95.50 132 VAL A O 1
ATOM 992 N N . LEU A 1 133 ? -6.623 -2.381 6.062 1.00 92.31 133 LEU A N 1
ATOM 993 C CA . LEU A 1 133 ? -6.526 -3.087 7.337 1.00 92.31 133 LEU A CA 1
ATOM 994 C C . LEU A 1 133 ? -6.581 -4.605 7.108 1.00 92.31 133 LEU A C 1
ATOM 996 O O . LEU A 1 133 ? -7.431 -5.075 6.340 1.00 92.31 133 LEU A O 1
ATOM 1000 N N . ASP A 1 134 ? -5.720 -5.370 7.785 1.00 89.31 134 ASP A N 1
ATOM 1001 C CA . ASP A 1 134 ? -5.796 -6.842 7.805 1.00 89.31 134 ASP A CA 1
ATOM 1002 C C . ASP A 1 134 ? -7.014 -7.367 8.584 1.00 89.31 134 ASP A C 1
ATOM 1004 O O . ASP A 1 134 ? -7.596 -8.407 8.280 1.00 89.31 134 ASP A O 1
ATOM 1008 N N . SER A 1 135 ? -7.449 -6.592 9.567 1.00 82.19 135 SER A N 1
ATOM 1009 C CA . SER A 1 135 ? -8.465 -6.944 10.540 1.00 82.19 135 SER A CA 1
ATOM 1010 C C . SER A 1 135 ? -9.309 -5.717 10.880 1.00 82.19 135 SER A C 1
ATOM 1012 O O . SER A 1 135 ? -8.966 -4.583 10.550 1.00 82.19 135 SER A O 1
ATOM 1014 N N . GLN A 1 136 ? -10.463 -5.932 11.508 1.00 73.12 136 GLN A N 1
ATOM 1015 C CA . GLN A 1 136 ? -11.193 -4.835 12.129 1.00 73.12 136 GLN A CA 1
ATOM 1016 C C . GLN A 1 136 ? -10.824 -4.818 13.607 1.00 73.12 136 GLN A C 1
ATOM 1018 O O . GLN A 1 136 ? -10.953 -5.858 14.250 1.00 73.12 136 GLN A O 1
ATOM 1023 N N . PRO A 1 137 ? -10.436 -3.671 14.171 1.00 59.81 137 PRO A N 1
ATOM 1024 C CA . PRO A 1 137 ? -10.429 -3.485 15.613 1.00 59.81 137 PRO A CA 1
ATOM 1025 C C . PRO A 1 137 ? -11.891 -3.428 16.103 1.00 59.81 137 PRO A C 1
ATOM 1027 O O . PRO A 1 137 ? -12.521 -2.380 16.106 1.00 59.81 137 PRO A O 1
ATOM 1030 N N . SER A 1 138 ? -12.507 -4.588 16.368 1.00 58.06 138 SER A N 1
ATOM 1031 C CA . SER A 1 138 ? -13.718 -4.843 17.189 1.00 58.06 138 SER A CA 1
ATOM 1032 C C . SER A 1 138 ? -14.336 -6.226 16.887 1.00 58.06 138 SER A C 1
ATOM 1034 O O . SER A 1 138 ? -14.083 -6.846 15.859 1.00 58.06 138 SER A O 1
ATOM 1036 N N . ASP A 1 139 ? -15.105 -6.758 17.847 1.00 43.34 139 ASP A N 1
ATOM 1037 C CA . ASP A 1 139 ? -15.516 -8.172 17.962 1.00 43.34 139 ASP A CA 1
ATOM 1038 C C . ASP A 1 139 ? -16.310 -8.743 16.750 1.00 43.34 139 ASP A C 1
ATOM 1040 O O . ASP A 1 139 ? -17.254 -8.096 16.288 1.00 43.34 139 ASP A O 1
ATOM 1044 N N . PRO A 1 140 ? -16.013 -9.977 16.267 1.00 48.25 140 PRO A N 1
ATOM 1045 C CA . PRO A 1 140 ? -14.940 -10.876 16.688 1.00 48.25 140 PRO A CA 1
ATOM 1046 C C . PRO A 1 140 ? -13.668 -10.696 15.854 1.00 48.25 140 PRO A C 1
ATOM 1048 O O . PRO A 1 140 ? -13.339 -11.522 15.006 1.00 48.25 140 PRO A O 1
ATOM 1051 N N . GLY A 1 141 ? -12.928 -9.624 16.151 1.00 46.16 141 GLY A N 1
ATOM 1052 C CA . GLY A 1 141 ? -11.547 -9.381 15.739 1.00 46.16 141 GLY A CA 1
ATOM 1053 C C . GLY A 1 141 ? -10.882 -8.379 16.687 1.00 46.16 141 GLY A C 1
ATOM 1054 O O . GLY A 1 141 ? -11.169 -7.194 16.659 1.00 46.16 141 GLY A O 1
ATOM 1055 N N . HIS A 1 142 ? -10.047 -8.875 17.598 1.00 47.09 142 HIS A N 1
ATOM 1056 C CA . HIS A 1 142 ? -9.038 -8.124 18.367 1.00 47.09 142 HIS A CA 1
ATOM 1057 C C . HIS A 1 142 ? -9.428 -6.868 19.171 1.00 47.09 142 HIS A C 1
ATOM 1059 O O . HIS A 1 142 ? -8.521 -6.174 19.603 1.00 47.09 142 HIS A O 1
ATOM 1065 N N . GLY A 1 143 ? -10.715 -6.646 19.454 1.00 44.78 143 GLY A N 1
ATOM 1066 C CA . GLY A 1 143 ? -11.227 -5.854 20.581 1.00 44.78 143 GLY A CA 1
ATOM 1067 C C . GLY A 1 143 ? -10.605 -4.470 20.808 1.00 44.78 143 GLY A C 1
ATOM 1068 O O . GLY A 1 143 ? -9.546 -4.388 21.404 1.00 44.78 143 GLY A O 1
ATOM 1069 N N . GLU A 1 144 ? -11.366 -3.427 20.457 1.00 49.19 144 GLU A N 1
ATOM 1070 C CA . GLU A 1 144 ? -11.438 -2.118 21.138 1.00 49.19 144 GLU A CA 1
ATOM 1071 C C . GLU A 1 144 ? -10.111 -1.365 21.347 1.00 49.19 144 GLU A C 1
ATOM 1073 O O . GLU A 1 144 ? -9.259 -1.817 22.101 1.00 49.19 144 GLU A O 1
ATOM 1078 N N . TYR A 1 145 ? -9.981 -0.161 20.766 1.00 56.50 145 TYR A N 1
ATOM 1079 C CA . TYR A 1 145 ? -9.053 0.907 21.181 1.00 56.50 145 TYR A CA 1
ATOM 1080 C C . TYR A 1 145 ? -7.787 0.426 21.914 1.00 56.50 145 TYR A C 1
ATOM 1082 O O . TYR A 1 145 ? -7.858 0.294 23.132 1.00 56.50 145 TYR A O 1
ATOM 1090 N N . ASN A 1 146 ? -6.666 0.185 21.211 1.00 59.06 146 ASN A N 1
ATOM 1091 C CA . ASN A 1 146 ? -5.277 -0.011 21.718 1.00 59.06 146 ASN A CA 1
ATOM 1092 C C . ASN A 1 146 ? -4.478 -1.081 20.946 1.00 59.06 146 ASN A C 1
ATOM 1094 O O . ASN A 1 146 ? -3.357 -1.394 21.356 1.00 59.06 146 ASN A O 1
ATOM 1098 N N . ALA A 1 147 ? -5.005 -1.645 19.853 1.00 72.62 147 ALA A N 1
ATOM 1099 C CA . ALA A 1 147 ? -4.209 -2.538 19.019 1.00 72.62 147 ALA A CA 1
ATOM 1100 C C . ALA A 1 147 ? -2.982 -1.785 18.475 1.00 72.62 147 ALA A C 1
ATOM 1102 O O . ALA A 1 147 ? -3.117 -0.691 17.927 1.00 72.62 147 ALA A O 1
ATOM 1103 N N . LEU A 1 148 ? -1.789 -2.348 18.662 1.00 83.00 148 LEU A N 1
ATOM 1104 C CA . LEU A 1 148 ? -0.562 -1.865 18.045 1.00 83.00 148 LEU A CA 1
ATOM 1105 C C . LEU A 1 148 ? -0.501 -2.400 16.614 1.00 83.00 148 LEU A C 1
ATOM 1107 O O . LEU A 1 148 ? -0.341 -3.606 16.410 1.00 83.00 148 LEU A O 1
ATOM 1111 N N . TRP A 1 149 ? -0.601 -1.499 15.645 1.00 87.88 149 TRP A N 1
ATOM 1112 C CA . TRP A 1 149 ? -0.550 -1.811 14.222 1.00 87.88 149 TRP A CA 1
ATOM 1113 C C . TRP A 1 149 ? 0.871 -1.701 13.708 1.00 87.88 149 TRP A C 1
ATOM 1115 O O . TRP A 1 149 ? 1.588 -0.770 14.075 1.00 87.88 149 TRP A O 1
ATOM 1125 N N . ARG A 1 150 ? 1.273 -2.636 12.851 1.00 90.44 150 ARG A N 1
ATOM 1126 C CA . ARG A 1 150 ? 2.526 -2.558 12.101 1.00 90.44 150 ARG A CA 1
ATOM 1127 C C . ARG A 1 150 ? 2.245 -2.119 10.678 1.00 90.44 150 ARG A C 1
ATOM 1129 O O . ARG A 1 150 ? 1.435 -2.742 9.998 1.00 90.44 150 ARG A O 1
ATOM 1136 N N . VAL A 1 151 ? 2.947 -1.090 10.225 1.00 92.00 151 VAL A N 1
ATOM 1137 C CA . VAL A 1 151 ? 2.790 -0.574 8.867 1.00 92.00 151 VAL A CA 1
ATOM 1138 C C . VAL A 1 151 ? 3.680 -1.329 7.890 1.00 92.00 151 VAL A C 1
ATOM 1140 O O . VAL A 1 151 ? 4.891 -1.476 8.073 1.00 92.00 151 VAL A O 1
ATOM 1143 N N . TYR A 1 152 ? 3.056 -1.769 6.808 1.00 96.19 152 TYR A N 1
ATOM 1144 C CA . TYR A 1 152 ? 3.703 -2.310 5.634 1.00 96.19 152 TYR A CA 1
ATOM 1145 C C . TYR A 1 152 ? 3.397 -1.439 4.425 1.00 96.19 152 TYR A C 1
ATOM 1147 O O . TYR A 1 152 ? 2.241 -1.218 4.081 1.00 96.19 152 TYR A O 1
ATOM 1155 N N . LEU A 1 153 ? 4.442 -1.026 3.724 1.00 96.88 153 LEU A N 1
ATOM 1156 C CA . LEU A 1 153 ? 4.323 -0.325 2.457 1.00 96.88 153 LEU A CA 1
ATOM 1157 C C . LEU A 1 153 ? 4.255 -1.350 1.324 1.00 96.88 153 LEU A C 1
ATOM 1159 O O . LEU A 1 153 ? 5.147 -2.192 1.177 1.00 96.88 153 LEU A O 1
ATOM 1163 N N . ILE A 1 154 ? 3.194 -1.295 0.527 1.00 98.38 154 ILE A N 1
ATOM 1164 C CA . ILE A 1 154 ? 3.016 -2.098 -0.681 1.00 98.38 154 ILE A CA 1
ATOM 1165 C C . ILE A 1 154 ? 3.400 -1.221 -1.865 1.00 98.38 154 ILE A C 1
ATOM 1167 O O . ILE A 1 154 ? 2.621 -0.387 -2.319 1.00 98.38 154 ILE A O 1
ATOM 1171 N N . MET A 1 155 ? 4.628 -1.399 -2.342 1.00 96.88 155 MET A N 1
ATOM 1172 C CA . MET A 1 155 ? 5.237 -0.528 -3.347 1.00 96.88 155 MET A CA 1
ATOM 1173 C C . MET A 1 155 ? 5.384 -1.248 -4.693 1.00 96.88 155 MET A C 1
ATOM 1175 O O . MET A 1 155 ? 5.785 -2.419 -4.691 1.00 96.88 155 MET A O 1
ATOM 1179 N N . PRO A 1 156 ? 5.126 -0.581 -5.838 1.00 97.25 156 PRO A N 1
ATOM 1180 C CA . PRO A 1 156 ? 5.429 -1.131 -7.155 1.00 97.25 156 PRO A CA 1
ATOM 1181 C C . PRO A 1 156 ? 6.851 -1.699 -7.237 1.00 97.25 156 PRO A C 1
ATOM 1183 O O . PRO A 1 156 ? 7.822 -1.066 -6.815 1.00 97.25 156 PRO A O 1
ATOM 1186 N N . ASN A 1 157 ? 6.993 -2.911 -7.774 1.00 97.38 157 ASN A N 1
ATOM 1187 C CA . ASN A 1 157 ? 8.289 -3.573 -7.889 1.00 97.38 157 ASN A CA 1
ATOM 1188 C C . ASN A 1 157 ? 8.991 -3.191 -9.196 1.00 97.38 157 ASN A C 1
ATOM 1190 O O . ASN A 1 157 ? 9.084 -3.977 -10.138 1.00 97.38 157 ASN A O 1
ATOM 11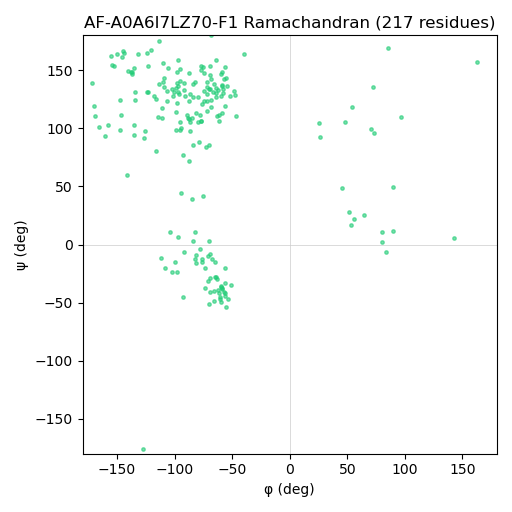94 N N . TYR A 1 158 ? 9.464 -1.952 -9.266 1.00 96.12 158 TYR A N 1
ATOM 1195 C CA . TYR A 1 158 ? 10.159 -1.463 -10.446 1.00 96.12 158 TYR A CA 1
ATOM 1196 C C . TYR A 1 158 ? 11.598 -1.970 -10.549 1.00 96.12 158 TYR A C 1
ATOM 1198 O O . TYR A 1 158 ? 12.308 -2.183 -9.566 1.00 96.12 158 TYR A O 1
ATOM 1206 N N . THR A 1 159 ? 12.057 -2.109 -11.789 1.00 94.19 159 THR A N 1
ATOM 1207 C CA . THR A 1 159 ? 13.420 -2.504 -12.144 1.00 94.19 159 THR A CA 1
ATOM 1208 C C . THR A 1 159 ? 14.027 -1.503 -13.130 1.00 94.19 159 THR A C 1
ATOM 1210 O O . THR A 1 159 ? 13.411 -0.509 -13.509 1.00 94.19 159 THR A O 1
ATOM 1213 N N . ALA A 1 160 ? 15.239 -1.785 -13.615 1.00 93.44 160 ALA A N 1
ATOM 1214 C CA . ALA A 1 160 ? 15.843 -1.020 -14.707 1.00 93.44 160 ALA A CA 1
ATOM 1215 C C . ALA A 1 160 ? 15.173 -1.258 -16.082 1.00 93.44 160 ALA A C 1
ATOM 1217 O O . ALA A 1 160 ? 15.504 -0.577 -17.052 1.00 93.44 160 ALA A O 1
ATOM 1218 N N . SER A 1 161 ? 14.272 -2.241 -16.206 1.00 94.62 161 SER A N 1
ATOM 1219 C CA . SER A 1 161 ? 13.595 -2.572 -17.463 1.00 94.62 161 SER A CA 1
ATOM 1220 C C . SER A 1 161 ? 12.303 -1.768 -17.621 1.00 94.62 161 SER A C 1
ATOM 1222 O O . SER A 1 161 ? 11.318 -2.029 -16.938 1.00 94.62 161 SER A O 1
ATOM 1224 N N . ALA A 1 162 ? 12.269 -0.843 -18.583 1.00 94.56 162 ALA A N 1
ATOM 1225 C CA . ALA A 1 162 ? 11.062 -0.065 -18.884 1.00 94.56 162 ALA A CA 1
ATOM 1226 C C . ALA A 1 162 ? 9.870 -0.954 -1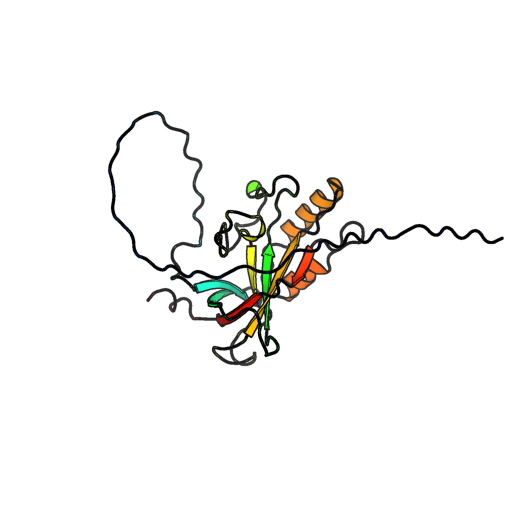9.286 1.00 94.56 162 ALA A C 1
ATOM 1228 O O . ALA A 1 162 ? 8.747 -0.708 -18.860 1.00 94.56 162 ALA A O 1
ATOM 1229 N N . THR A 1 163 ? 10.113 -2.024 -20.052 1.00 95.88 163 THR A N 1
ATOM 1230 C CA . THR A 1 163 ? 9.067 -2.988 -20.433 1.00 95.88 163 THR A CA 1
ATOM 1231 C C . THR A 1 163 ? 8.469 -3.685 -19.214 1.00 95.88 163 THR A C 1
ATOM 1233 O O . THR A 1 163 ? 7.261 -3.893 -19.163 1.00 95.88 163 THR A O 1
ATOM 1236 N N . HIS A 1 164 ? 9.311 -4.024 -18.235 1.00 96.00 164 HIS A N 1
ATOM 1237 C CA . HIS A 1 164 ? 8.856 -4.626 -16.989 1.00 96.00 164 HIS A CA 1
ATOM 1238 C C . HIS A 1 164 ? 7.996 -3.641 -16.196 1.00 96.00 164 HIS A C 1
ATOM 1240 O O . HIS A 1 164 ? 6.885 -3.980 -15.809 1.00 96.00 164 HIS A O 1
ATOM 1246 N N . ASN A 1 165 ? 8.473 -2.404 -16.025 1.00 95.44 165 ASN A N 1
ATOM 1247 C CA . ASN A 1 165 ? 7.766 -1.382 -15.253 1.00 95.44 165 ASN A CA 1
ATOM 1248 C C . ASN A 1 165 ? 6.401 -1.060 -15.877 1.00 95.44 165 ASN A C 1
ATOM 1250 O O . ASN A 1 165 ? 5.406 -1.055 -15.170 1.00 95.44 165 ASN A O 1
ATOM 1254 N N . MET A 1 166 ? 6.315 -0.951 -17.209 1.00 94.38 166 MET A N 1
ATOM 1255 C CA . MET A 1 166 ? 5.029 -0.795 -17.904 1.00 94.38 166 MET A CA 1
ATOM 1256 C C . MET A 1 166 ? 4.062 -1.965 -17.662 1.00 94.38 166 MET A C 1
ATOM 1258 O O . MET A 1 166 ? 2.849 -1.768 -17.598 1.00 94.38 166 MET A O 1
ATOM 1262 N N . ALA A 1 167 ? 4.574 -3.196 -17.575 1.00 96.44 167 ALA A N 1
ATOM 1263 C CA . ALA A 1 167 ? 3.754 -4.368 -17.288 1.00 96.44 167 ALA A CA 1
ATOM 1264 C C . ALA A 1 167 ? 3.319 -4.415 -15.813 1.00 96.44 167 ALA A C 1
ATOM 1266 O O . ALA A 1 167 ? 2.174 -4.775 -15.537 1.00 96.44 167 ALA A O 1
ATOM 1267 N N . VAL A 1 168 ? 4.190 -4.007 -14.885 1.00 96.69 168 VAL A N 1
ATOM 1268 C CA . VAL A 1 168 ? 3.858 -3.801 -13.467 1.00 96.69 168 VAL A CA 1
ATOM 1269 C C . VAL A 1 168 ? 2.756 -2.754 -13.327 1.00 96.69 168 VAL A C 1
ATOM 1271 O O . VAL A 1 168 ? 1.738 -3.056 -12.710 1.00 96.69 168 VAL A O 1
ATOM 1274 N N . ASP A 1 169 ? 2.895 -1.594 -13.973 1.00 94.75 169 ASP A N 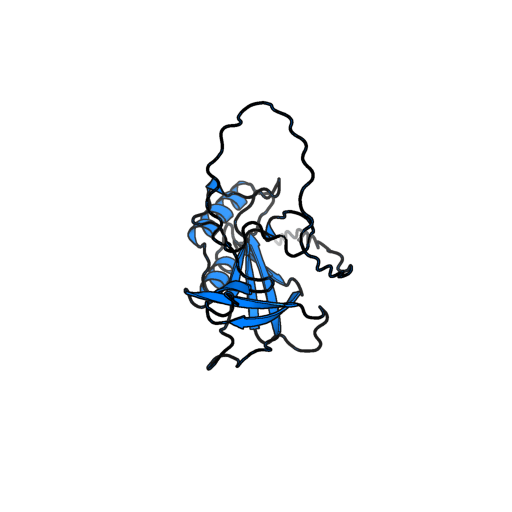1
ATOM 1275 C CA . ASP A 1 169 ? 1.887 -0.529 -13.974 1.00 94.75 169 ASP A CA 1
ATOM 1276 C C . ASP A 1 169 ? 0.543 -1.057 -14.459 1.00 94.75 169 ASP A C 1
ATOM 1278 O O . ASP A 1 169 ? -0.459 -0.964 -13.758 1.00 94.75 169 ASP A O 1
ATOM 1282 N N . ALA A 1 170 ? 0.510 -1.678 -15.639 1.00 93.94 170 ALA A N 1
ATOM 1283 C CA . ALA A 1 170 ? -0.727 -2.201 -16.207 1.00 93.94 170 ALA A CA 1
ATOM 1284 C C . ALA A 1 170 ? -1.422 -3.208 -15.273 1.00 93.94 170 ALA A C 1
ATOM 1286 O O . ALA A 1 170 ? -2.646 -3.171 -15.125 1.00 93.94 170 ALA A O 1
ATOM 1287 N N . MET A 1 171 ? -0.650 -4.087 -14.626 1.00 95.81 171 MET A N 1
ATOM 1288 C CA . MET A 1 171 ? -1.185 -5.076 -13.693 1.00 95.81 171 MET A CA 1
ATOM 1289 C C . MET A 1 171 ? -1.688 -4.435 -12.401 1.00 95.81 171 MET A C 1
ATOM 1291 O O . MET A 1 171 ? -2.844 -4.663 -12.044 1.00 95.81 171 MET A O 1
ATOM 1295 N N . LEU A 1 172 ? -0.880 -3.600 -11.740 1.00 95.00 172 LEU A N 1
ATOM 1296 C CA . LEU A 1 172 ? -1.274 -2.880 -10.524 1.00 95.00 172 LEU A CA 1
ATOM 1297 C C . LEU A 1 172 ? -2.570 -2.104 -10.748 1.00 95.00 172 LEU A C 1
ATOM 1299 O O . LEU A 1 172 ? -3.524 -2.232 -9.990 1.00 95.00 172 LEU A O 1
ATOM 1303 N N . MET A 1 173 ? -2.650 -1.376 -11.854 1.00 92.69 173 MET A N 1
ATOM 1304 C CA . MET A 1 173 ? -3.788 -0.520 -12.182 1.00 92.69 173 MET A CA 1
ATOM 1305 C C . MET A 1 173 ? -5.079 -1.300 -12.418 1.00 92.69 173 MET A C 1
ATOM 1307 O O . MET A 1 173 ? -6.163 -0.783 -12.167 1.00 92.69 173 MET A O 1
ATOM 1311 N N . SER A 1 174 ? -4.979 -2.554 -12.861 1.00 94.31 174 SER A N 1
ATOM 1312 C CA . SER A 1 174 ? -6.134 -3.448 -12.994 1.00 94.31 174 SER A CA 1
ATOM 1313 C C . SER A 1 174 ? -6.629 -4.024 -11.661 1.00 94.31 174 SER A C 1
ATOM 1315 O O . SER A 1 174 ? -7.730 -4.571 -11.602 1.00 94.31 174 SER A O 1
ATOM 1317 N N . MET A 1 175 ? -5.817 -3.918 -10.608 1.00 95.75 175 MET A N 1
ATOM 1318 C CA . MET A 1 175 ? -6.062 -4.501 -9.287 1.00 95.75 175 MET A CA 1
ATOM 1319 C C . MET A 1 175 ? -6.332 -3.444 -8.207 1.00 95.75 175 MET A C 1
ATOM 1321 O O . MET A 1 175 ? -6.771 -3.794 -7.113 1.00 95.75 175 MET A O 1
ATOM 1325 N N . LEU A 1 176 ? -6.088 -2.165 -8.506 1.00 95.31 176 LEU A N 1
ATOM 1326 C CA . LEU A 1 176 ? -6.363 -1.042 -7.616 1.00 95.31 176 LEU A CA 1
ATOM 1327 C C . LEU A 1 176 ? -7.801 -0.510 -7.784 1.00 95.31 176 LEU A C 1
ATOM 1329 O O . LEU A 1 176 ? -8.335 -0.508 -8.897 1.00 95.31 176 LEU A O 1
ATOM 1333 N N . PRO A 1 177 ? -8.427 -0.005 -6.702 1.00 96.25 177 PRO A N 1
ATOM 1334 C CA . PRO A 1 177 ? -7.944 -0.016 -5.312 1.00 96.25 177 PRO A CA 1
ATOM 1335 C C . PRO A 1 177 ? -7.994 -1.418 -4.671 1.00 96.25 177 PRO A C 1
ATOM 1337 O O . PRO A 1 177 ? -8.979 -2.147 -4.816 1.00 96.25 177 PRO A O 1
ATOM 1340 N N . ALA A 1 178 ? -6.963 -1.778 -3.899 1.00 96.62 178 ALA A N 1
ATOM 1341 C CA . ALA A 1 178 ? -6.892 -3.051 -3.179 1.00 96.62 178 ALA A CA 1
ATOM 1342 C C . ALA A 1 178 ? -7.625 -2.961 -1.831 1.00 96.62 178 ALA A C 1
ATOM 1344 O O . ALA A 1 178 ? -7.036 -2.682 -0.799 1.00 96.62 178 ALA A O 1
ATOM 1345 N N . LYS A 1 179 ? -8.941 -3.183 -1.826 1.00 96.00 179 LYS A N 1
ATOM 1346 C CA . LYS A 1 179 ? -9.800 -2.869 -0.665 1.00 96.00 179 LYS A CA 1
ATOM 1347 C C . LYS A 1 179 ? -9.833 -3.920 0.462 1.00 96.00 179 LYS A C 1
ATOM 1349 O O . LYS A 1 179 ? -10.719 -3.864 1.317 1.00 96.00 179 LYS A O 1
ATOM 1354 N N . SER A 1 180 ? -8.958 -4.918 0.454 1.00 95.88 180 SER A N 1
ATOM 1355 C CA . SER A 1 180 ? -8.903 -5.974 1.477 1.00 95.88 180 SER A CA 1
ATOM 1356 C C . SER A 1 180 ? -7.507 -6.581 1.566 1.00 95.88 180 SER A C 1
ATOM 1358 O O . SER A 1 180 ? -6.732 -6.482 0.615 1.00 95.88 180 SER A O 1
ATOM 1360 N N . GLU A 1 181 ? -7.209 -7.270 2.670 1.00 95.38 181 GLU A N 1
ATOM 1361 C CA . GLU A 1 181 ? -5.950 -8.007 2.811 1.00 95.38 181 GLU A CA 1
ATOM 1362 C C . GLU A 1 181 ? -5.749 -9.029 1.685 1.00 95.38 181 GLU A C 1
ATOM 1364 O O . GLU A 1 181 ? -4.671 -9.105 1.106 1.00 95.38 181 GLU A O 1
ATOM 1369 N N . ASP A 1 182 ? -6.793 -9.763 1.296 1.00 97.38 182 ASP A N 1
ATOM 1370 C CA . ASP A 1 182 ? -6.715 -10.692 0.164 1.00 97.38 182 ASP A CA 1
ATOM 1371 C C . ASP A 1 182 ? -6.327 -9.987 -1.145 1.00 97.38 182 ASP A C 1
ATOM 1373 O O . ASP A 1 182 ? -5.556 -10.529 -1.940 1.00 97.38 182 ASP A O 1
ATOM 1377 N N . ALA A 1 183 ? -6.822 -8.765 -1.371 1.00 98.00 183 ALA A N 1
ATO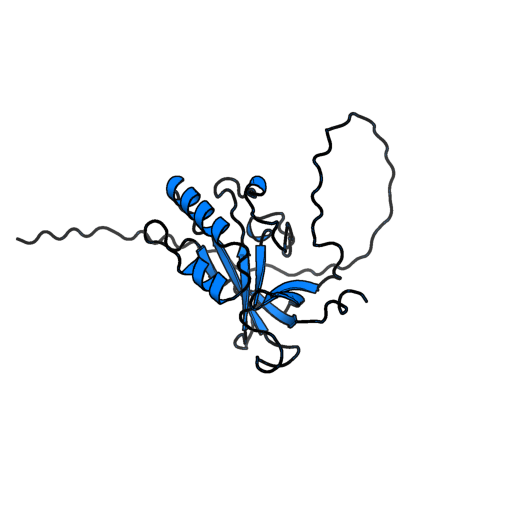M 1378 C CA . ALA A 1 183 ? -6.443 -7.970 -2.534 1.00 98.00 183 ALA A CA 1
ATOM 1379 C C . ALA A 1 183 ? -4.980 -7.508 -2.445 1.00 98.00 183 ALA A C 1
ATOM 1381 O O . ALA A 1 183 ? -4.258 -7.593 -3.438 1.00 98.00 183 ALA A O 1
ATOM 1382 N N . VAL A 1 184 ? -4.510 -7.099 -1.263 1.00 98.25 184 VAL A N 1
ATOM 1383 C CA . VAL A 1 184 ? -3.093 -6.782 -1.015 1.00 98.25 184 VAL A CA 1
ATOM 1384 C C . VAL A 1 184 ? -2.207 -8.006 -1.263 1.00 98.25 184 VAL A C 1
ATOM 1386 O O . VAL A 1 184 ? -1.216 -7.928 -1.991 1.00 98.25 184 VAL A O 1
ATOM 1389 N N . ASN A 1 185 ? -2.601 -9.166 -0.739 1.00 98.19 185 ASN A N 1
ATOM 1390 C CA . ASN A 1 185 ? -1.923 -10.440 -0.950 1.00 98.19 185 ASN A CA 1
ATOM 1391 C C . ASN A 1 185 ? -1.875 -10.815 -2.438 1.00 98.19 185 ASN A C 1
ATOM 1393 O O . ASN A 1 185 ? -0.873 -11.358 -2.914 1.00 98.19 185 ASN A O 1
ATOM 1397 N N . ALA A 1 186 ? -2.917 -10.489 -3.205 1.00 98.31 186 ALA A N 1
ATOM 1398 C CA . ALA A 1 186 ? -2.918 -10.670 -4.651 1.00 98.31 186 ALA A CA 1
ATOM 1399 C C . ALA A 1 186 ? -1.887 -9.765 -5.348 1.00 98.31 186 ALA A C 1
ATOM 1401 O O . ALA A 1 186 ? -1.196 -10.243 -6.250 1.00 98.31 186 ALA A O 1
ATOM 1402 N N . LEU A 1 187 ? -1.714 -8.506 -4.925 1.00 98.12 187 LEU A N 1
ATOM 1403 C CA . LEU A 1 187 ? -0.683 -7.615 -5.483 1.00 98.12 187 LEU A CA 1
ATOM 1404 C C . LEU A 1 187 ? 0.728 -8.185 -5.275 1.00 98.12 187 LEU A C 1
ATOM 1406 O O . LEU A 1 187 ? 1.525 -8.235 -6.206 1.00 98.12 187 LEU A O 1
ATOM 1410 N N . VAL A 1 188 ? 1.037 -8.676 -4.074 1.00 98.12 188 VAL A N 1
ATOM 1411 C CA . VAL A 1 188 ? 2.390 -9.167 -3.738 1.00 98.12 188 VAL A CA 1
ATOM 1412 C C . VAL A 1 188 ? 2.668 -10.596 -4.219 1.00 98.12 188 VAL A C 1
ATOM 1414 O O . VAL A 1 188 ? 3.803 -11.065 -4.146 1.00 98.12 188 VAL A O 1
ATOM 1417 N N . SER A 1 189 ? 1.651 -11.307 -4.713 1.00 97.94 189 SER A N 1
ATOM 1418 C CA . SER A 1 189 ? 1.787 -12.663 -5.269 1.00 97.94 189 SER A CA 1
ATOM 1419 C C . SER A 1 189 ? 1.645 -12.724 -6.790 1.00 97.94 189 SER A C 1
ATOM 1421 O O . SER A 1 189 ? 2.110 -13.685 -7.405 1.00 97.94 189 SER A O 1
ATOM 1423 N N . THR A 1 190 ? 1.037 -11.712 -7.412 1.00 98.25 190 THR A N 1
ATOM 1424 C CA . THR A 1 190 ? 0.933 -11.606 -8.871 1.00 98.25 190 THR A CA 1
ATOM 1425 C C . THR A 1 190 ? 2.306 -11.340 -9.470 1.00 98.25 190 THR A C 1
ATOM 1427 O O . THR A 1 190 ? 3.046 -10.491 -8.983 1.00 98.25 190 THR A O 1
ATOM 1430 N N . MET A 1 191 ? 2.648 -12.069 -10.533 1.00 97.44 191 MET A N 1
ATOM 1431 C CA . MET A 1 191 ? 3.993 -12.076 -11.108 1.00 97.44 191 MET A CA 1
ATOM 1432 C C . MET A 1 191 ? 4.015 -11.468 -12.509 1.00 97.44 191 MET A C 1
ATOM 1434 O O . MET A 1 191 ? 3.193 -11.818 -13.357 1.00 97.44 191 MET A O 1
ATOM 1438 N N . VAL A 1 192 ? 5.031 -10.656 -12.779 1.00 96.00 192 VAL A N 1
ATOM 1439 C CA . VAL A 1 192 ? 5.440 -10.207 -14.115 1.00 96.00 192 VAL A CA 1
ATOM 1440 C C . VAL A 1 192 ? 6.907 -10.588 -14.286 1.00 96.00 192 VAL A C 1
ATOM 1442 O O . VAL A 1 192 ? 7.716 -10.382 -13.389 1.00 96.00 192 VAL A O 1
ATOM 1445 N N . ASP A 1 193 ? 7.256 -11.221 -15.406 1.00 93.25 193 ASP A N 1
ATOM 1446 C CA . ASP A 1 193 ? 8.622 -11.697 -15.690 1.00 93.25 193 ASP A CA 1
ATOM 1447 C C . ASP A 1 193 ? 9.258 -12.566 -14.581 1.00 93.25 193 ASP A C 1
ATOM 1449 O O . ASP A 1 193 ? 10.477 -12.628 -14.430 1.00 93.25 193 ASP A O 1
ATOM 1453 N N . GLY A 1 194 ? 8.431 -13.278 -13.808 1.00 93.00 194 GLY A N 1
ATOM 1454 C CA . GLY A 1 194 ? 8.886 -14.163 -12.732 1.00 93.00 194 GLY A CA 1
ATOM 1455 C C . GLY A 1 194 ? 9.242 -13.464 -11.416 1.00 93.00 194 GLY A C 1
ATOM 1456 O O . GLY A 1 194 ? 9.793 -14.123 -10.534 1.00 93.00 194 GLY A O 1
ATOM 1457 N N . VAL A 1 195 ? 8.919 -12.176 -11.261 1.00 94.50 195 VAL A N 1
ATOM 1458 C CA . VAL A 1 195 ? 9.008 -11.437 -9.990 1.00 94.50 195 VAL A CA 1
ATOM 1459 C C . VAL A 1 195 ? 7.648 -10.827 -9.619 1.00 94.50 195 VAL A C 1
ATOM 1461 O O . VAL A 1 195 ? 6.839 -10.586 -10.520 1.00 94.50 195 VAL A O 1
ATOM 1464 N N . PRO A 1 196 ? 7.359 -10.590 -8.324 1.00 96.94 196 PRO A N 1
ATOM 1465 C CA . PRO A 1 196 ? 6.107 -9.965 -7.902 1.00 96.94 196 PRO A CA 1
ATOM 1466 C C . PRO A 1 196 ? 5.920 -8.576 -8.509 1.00 96.94 196 PRO A C 1
ATOM 1468 O O . PRO A 1 196 ? 6.906 -7.862 -8.672 1.00 96.94 196 PRO A O 1
ATOM 1471 N N . ILE A 1 197 ? 4.680 -8.162 -8.775 1.00 97.81 197 ILE A N 1
ATOM 1472 C CA . ILE A 1 197 ? 4.379 -6.797 -9.245 1.00 97.81 197 ILE A CA 1
ATOM 1473 C C . ILE A 1 197 ? 4.505 -5.743 -8.136 1.00 97.81 197 ILE A C 1
ATOM 1475 O O . ILE A 1 197 ? 4.688 -4.566 -8.432 1.00 97.81 197 ILE A O 1
ATOM 1479 N N . ALA A 1 198 ? 4.440 -6.153 -6.867 1.00 98.19 198 ALA A N 1
ATOM 1480 C CA . ALA A 1 198 ? 4.607 -5.280 -5.710 1.00 98.19 198 ALA A CA 1
ATOM 1481 C C . ALA A 1 198 ? 5.479 -5.931 -4.630 1.00 98.19 198 ALA A C 1
ATOM 1483 O O . ALA A 1 198 ? 5.454 -7.149 -4.439 1.00 98.19 198 ALA A O 1
ATOM 1484 N N . ASN A 1 199 ? 6.215 -5.104 -3.892 1.00 97.88 199 ASN A N 1
ATOM 1485 C CA . ASN A 1 199 ? 6.977 -5.495 -2.711 1.00 97.88 199 ASN A CA 1
ATOM 1486 C C . ASN A 1 199 ? 6.184 -5.161 -1.439 1.00 97.88 199 ASN A C 1
ATOM 1488 O O . ASN A 1 199 ? 5.690 -4.044 -1.321 1.00 97.88 199 ASN A O 1
ATOM 1492 N N . LYS A 1 200 ? 6.125 -6.087 -0.467 1.00 97.69 200 LYS A N 1
ATOM 1493 C CA . LYS A 1 200 ? 5.712 -5.801 0.924 1.00 97.69 200 LYS A CA 1
ATOM 1494 C C . LYS A 1 200 ? 6.951 -5.372 1.710 1.00 97.69 200 LYS A C 1
ATOM 1496 O O . LYS A 1 200 ? 7.826 -6.198 1.975 1.00 97.69 200 LYS A O 1
ATOM 1501 N N . ILE A 1 201 ? 7.043 -4.091 2.050 1.00 96.62 201 ILE A N 1
ATOM 1502 C CA . ILE A 1 201 ? 8.167 -3.490 2.774 1.00 96.62 201 ILE A CA 1
ATOM 1503 C C . ILE A 1 201 ? 7.719 -3.205 4.203 1.00 96.62 201 ILE A C 1
ATOM 1505 O O . ILE A 1 201 ? 6.743 -2.503 4.427 1.00 96.62 201 ILE A O 1
ATOM 1509 N N . ASP A 1 202 ? 8.438 -3.745 5.178 1.00 92.81 202 ASP A N 1
ATOM 1510 C CA . ASP A 1 202 ? 8.229 -3.419 6.587 1.00 92.81 202 ASP A CA 1
ATOM 1511 C C . ASP A 1 202 ? 8.869 -2.069 6.916 1.00 92.81 202 ASP A C 1
ATOM 1513 O O . ASP A 1 202 ? 10.100 -1.939 6.930 1.00 92.81 202 ASP A O 1
ATOM 1517 N N . THR A 1 203 ? 8.043 -1.065 7.192 1.00 89.62 203 THR A N 1
ATOM 1518 C CA . THR A 1 203 ? 8.522 0.294 7.477 1.00 89.62 203 THR A CA 1
ATOM 1519 C C . THR A 1 203 ? 9.108 0.409 8.881 1.00 89.62 203 THR A C 1
ATOM 1521 O O . THR A 1 203 ? 9.781 1.392 9.187 1.00 89.62 203 THR A O 1
ATOM 1524 N N . HIS A 1 204 ? 8.890 -0.602 9.736 1.00 87.38 204 HIS A N 1
ATOM 1525 C CA . HIS A 1 204 ? 9.148 -0.543 11.174 1.00 87.38 204 HIS A CA 1
ATOM 1526 C C . HIS A 1 204 ? 8.416 0.623 11.861 1.00 87.38 204 HIS A C 1
ATOM 1528 O O . HIS A 1 204 ? 8.829 1.055 12.940 1.00 87.38 204 HIS A O 1
ATOM 1534 N N . PHE A 1 205 ? 7.341 1.117 11.241 1.00 87.06 205 PHE A N 1
ATOM 1535 C CA . PHE A 1 205 ? 6.457 2.114 11.812 1.00 87.06 205 PHE A CA 1
ATOM 1536 C C . PHE A 1 205 ? 5.253 1.442 12.471 1.00 87.06 205 PHE A C 1
ATOM 1538 O O . PHE A 1 205 ? 4.710 0.453 11.970 1.00 87.06 205 PHE A O 1
ATOM 1545 N N . TYR A 1 206 ? 4.856 1.985 13.616 1.00 87.94 206 TYR A N 1
ATOM 1546 C CA . TYR A 1 206 ? 3.770 1.477 14.430 1.00 87.94 206 TYR A CA 1
ATOM 1547 C C . TYR A 1 206 ? 2.896 2.610 14.946 1.00 87.94 206 TYR A C 1
ATOM 1549 O O . TYR A 1 206 ? 3.392 3.683 15.299 1.00 87.94 206 TYR A O 1
ATOM 1557 N N . PHE A 1 207 ? 1.605 2.338 15.074 1.00 85.06 207 PHE A N 1
ATOM 1558 C CA . PHE A 1 207 ? 0.635 3.273 15.631 1.00 85.06 207 PHE A CA 1
ATOM 1559 C C . PHE A 1 207 ? -0.502 2.517 16.319 1.00 85.06 207 PHE A C 1
ATOM 1561 O O . PHE A 1 207 ? -0.662 1.308 16.146 1.00 85.06 207 PHE A O 1
ATOM 1568 N N . ILE A 1 208 ? -1.267 3.221 17.148 1.00 84.62 208 ILE A N 1
ATOM 1569 C CA . ILE A 1 208 ? -2.512 2.704 17.716 1.00 84.62 208 ILE A CA 1
ATOM 1570 C C . ILE A 1 208 ? -3.665 3.213 16.863 1.00 84.62 208 ILE A C 1
ATOM 1572 O O . ILE A 1 208 ? -3.751 4.412 16.590 1.00 84.62 208 ILE A O 1
ATOM 1576 N N . CYS A 1 209 ? -4.557 2.305 16.479 1.00 80.50 209 CYS A N 1
ATOM 1577 C CA . CYS A 1 209 ? -5.698 2.627 15.636 1.00 80.50 209 CYS A CA 1
ATOM 1578 C C . CYS A 1 209 ? -6.961 1.879 16.060 1.00 80.50 209 CYS A C 1
ATOM 1580 O O . CYS A 1 209 ? -6.895 0.767 16.594 1.00 80.50 209 CYS A O 1
ATOM 1582 N N . ASP A 1 210 ? -8.101 2.521 15.820 1.00 79.56 210 ASP A N 1
ATOM 1583 C CA . ASP A 1 210 ? -9.439 1.952 15.893 1.00 79.56 210 ASP A CA 1
ATOM 1584 C C . ASP A 1 210 ? -10.265 2.392 14.672 1.00 79.56 210 ASP A C 1
ATOM 1586 O O . ASP A 1 210 ? -10.054 3.469 14.112 1.00 79.56 210 ASP A O 1
ATOM 1590 N N . VAL A 1 211 ? -11.231 1.569 14.272 1.00 78.44 211 VAL A N 1
ATOM 1591 C CA . VAL A 1 211 ? -12.247 1.902 13.279 1.00 78.44 211 VAL A CA 1
ATOM 1592 C C . VAL A 1 211 ? -13.371 2.625 14.001 1.00 78.44 211 VAL A C 1
ATOM 1594 O O . VAL A 1 211 ? -14.157 2.048 14.751 1.00 78.44 211 VAL A O 1
ATOM 1597 N N . VAL A 1 212 ? -13.471 3.920 13.749 1.00 75.31 212 VAL A N 1
ATOM 1598 C CA . VAL A 1 212 ? -14.445 4.790 14.395 1.00 75.31 212 VAL A CA 1
ATOM 1599 C C . VAL A 1 212 ? -15.675 4.992 13.518 1.00 75.31 212 VAL A C 1
ATOM 1601 O O . VAL A 1 212 ? -15.651 4.842 12.295 1.00 75.31 212 VAL A O 1
ATOM 1604 N N . SER A 1 213 ? -16.789 5.382 14.142 1.00 69.81 213 SER A N 1
ATOM 1605 C CA . SER A 1 213 ? -17.963 5.804 13.376 1.00 69.81 213 SER A CA 1
ATOM 1606 C C . SER A 1 213 ? -17.617 7.005 12.489 1.00 69.81 213 SER A C 1
ATOM 1608 O O . SER A 1 213 ? -16.876 7.889 12.917 1.00 69.81 213 SER A O 1
ATOM 1610 N N . SER A 1 214 ? -18.233 7.113 11.311 1.00 63.59 214 SER A N 1
ATOM 1611 C CA . SER A 1 214 ? -18.061 8.270 10.415 1.00 63.59 214 SER A CA 1
ATOM 1612 C C . SER A 1 214 ? -18.407 9.616 11.074 1.00 63.59 214 SER A C 1
ATOM 1614 O O . SER A 1 214 ? -17.968 10.664 10.616 1.00 63.59 214 SER A O 1
ATOM 1616 N N . ASN A 1 215 ? -19.187 9.597 12.160 1.00 64.19 215 ASN A N 1
ATOM 1617 C CA . ASN A 1 215 ? -19.548 10.787 12.932 1.00 64.19 215 ASN A CA 1
ATOM 1618 C C . ASN A 1 215 ? -18.452 11.213 13.928 1.00 64.19 215 ASN A C 1
ATOM 1620 O O . ASN A 1 215 ? -18.486 12.342 14.414 1.00 64.19 215 ASN A O 1
ATOM 1624 N N . ALA A 1 216 ? -17.479 10.349 14.239 1.00 60.12 216 ALA A N 1
ATOM 1625 C CA . ALA A 1 216 ? -16.402 10.650 15.188 1.00 60.12 216 ALA A CA 1
ATOM 1626 C C . ALA A 1 216 ? -15.500 11.797 14.707 1.00 60.12 216 ALA A C 1
ATOM 1628 O O . ALA A 1 216 ? -14.981 12.554 15.517 1.00 60.12 216 ALA A O 1
ATOM 1629 N N . ALA A 1 217 ? -15.390 11.974 13.392 1.00 56.03 217 ALA A N 1
ATOM 1630 C CA . ALA A 1 217 ? -14.624 13.046 12.771 1.00 56.03 217 ALA A CA 1
ATOM 1631 C C . ALA A 1 217 ? -15.381 14.383 12.653 1.00 56.03 217 ALA A C 1
ATOM 1633 O O . ALA A 1 217 ? -14.871 15.331 12.072 1.00 56.03 217 ALA A O 1
ATOM 1634 N N . SER A 1 218 ? -16.614 14.478 13.159 1.00 53.22 218 SER A N 1
ATOM 1635 C CA . SER A 1 218 ? -17.465 15.669 12.993 1.00 53.22 218 SER A CA 1
ATOM 1636 C C . SER A 1 218 ? -17.567 16.564 14.238 1.00 53.22 218 SER A C 1
ATOM 1638 O O . SER A 1 218 ? -18.401 17.472 14.270 1.00 53.22 218 SER A O 1
ATOM 1640 N N . HIS A 1 219 ? -16.726 16.322 15.250 1.00 39.47 219 HIS A N 1
ATOM 1641 C CA . HIS A 1 219 ? -16.717 17.033 16.533 1.00 39.47 219 HIS A CA 1
ATOM 1642 C C . HIS A 1 219 ? -15.408 17.770 16.803 1.00 39.47 219 HIS A C 1
ATOM 1644 O O . HIS A 1 219 ? -14.335 17.172 16.574 1.00 39.47 219 HIS A O 1
#

Sequence (219 aa):
MRHSKTLIAVAAALVFPAAAILTSCSKDPVGPSQHSSLASPLKATPSMPSTAQGMPPGYEPAYFNGTTVTINAIDVKQNPTDQAQADFYEVVYPFDPVTGDELTNYWPSPPQCNPCDHQGNGITPDDFHDHVLDSQPSDPGHGEYNALWRVYLIMPNYTASATHNMAVDAMLMSMLPAKSEDAVNALVSTMVDGVPIANKIDTHFYFICDVVSSNAASH

Secondary structure (DSSP, 8-state):
---------------PPP--------------------------------S---PPTTEEEEEETTEEEEEEEEE--SS-SS--SEEEEEEEPPB-TTT--B-TTT-SS--SBSS--SSSS---GGGSEEEEESS-SSSSSS-SS--EEEEEEEEE---S-HHHHHHHHHHHHHH-S--SHHHHHHHHH-EETTEESEEEEEEEEEEEEEEE-TTGGG-

Mean predicted aligned error: 14.16 Å